Protein AF-A0AAD4WRI5-F1 (afdb_monomer_lite)

Foldseek 3Di:
DVVCLCVVQVLLPDLCSLVVLLVVLLVLLVVLLVVLLVLDALQSLLVSVVSNVCSLVNLQVSLVCCLVDPPDVSSVVSSVVSNVSSVVVVVVVLLDVSSLVSLVVSLPVPPDPDPVSNVSSVVSNVSSVVVVNVPDPVVVVVVVVVVVVVVVVVVVVVVVCVVCVPDDFDPCVVVDDPVCPVVDDFDDDDDDPPDPDDDDDDDDDDDTGHDDDPDPDDDPPPPDPDDD

Structure (mmCIF, N/CA/C/O backbone):
data_AF-A0AAD4WRI5-F1
#
_entry.id   AF-A0AAD4WRI5-F1
#
loop_
_atom_site.group_PDB
_atom_site.id
_atom_site.type_symbol
_atom_site.label_atom_id
_atom_site.label_alt_id
_atom_site.label_comp_id
_atom_site.label_asym_id
_atom_site.label_entity_id
_atom_site.label_seq_id
_atom_site.pdbx_PDB_ins_code
_atom_site.Cartn_x
_atom_site.Cartn_y
_atom_site.Cartn_z
_atom_site.occupancy
_atom_site.B_iso_or_equiv
_atom_site.auth_seq_id
_atom_site.auth_comp_id
_atom_site.auth_asym_id
_atom_site.auth_atom_id
_atom_site.pdbx_PDB_model_num
ATOM 1 N N . MET A 1 1 ? 27.905 1.310 -1.073 1.00 32.41 1 MET A N 1
ATOM 2 C CA . MET A 1 1 ? 26.432 1.307 -0.914 1.00 32.41 1 MET A CA 1
ATOM 3 C C . MET A 1 1 ? 25.851 -0.111 -0.806 1.00 32.41 1 MET A C 1
ATOM 5 O O . MET A 1 1 ? 25.010 -0.323 0.053 1.00 32.41 1 MET A O 1
ATOM 9 N N . LEU A 1 2 ? 26.373 -1.108 -1.540 1.00 32.03 2 LEU A N 1
ATOM 10 C CA . LEU A 1 2 ? 26.023 -2.544 -1.400 1.00 32.03 2 LEU A CA 1
ATOM 11 C C . LEU A 1 2 ? 26.341 -3.187 -0.026 1.00 32.03 2 LEU A C 1
ATOM 13 O O . LEU A 1 2 ? 25.821 -4.248 0.296 1.00 32.03 2 LEU A O 1
ATOM 17 N N . SER A 1 3 ? 27.165 -2.551 0.814 1.00 31.17 3 SER A N 1
ATOM 18 C CA . SER A 1 3 ? 27.551 -3.053 2.144 1.00 31.17 3 SER A CA 1
ATOM 19 C C . SER A 1 3 ? 26.572 -2.706 3.279 1.00 31.17 3 SER A C 1
ATOM 21 O O . SER A 1 3 ? 26.801 -3.125 4.416 1.00 31.17 3 SER A O 1
ATOM 23 N N . LEU A 1 4 ? 25.499 -1.950 3.005 1.00 35.41 4 LEU A N 1
ATOM 24 C CA . LEU A 1 4 ? 24.553 -1.477 4.030 1.00 35.41 4 LEU A CA 1
ATOM 25 C C . LEU A 1 4 ? 23.243 -2.280 4.089 1.00 35.41 4 LEU A C 1
ATOM 27 O O . LEU A 1 4 ? 22.722 -2.481 5.184 1.00 35.41 4 LEU A O 1
ATOM 31 N N . LEU A 1 5 ? 22.775 -2.842 2.969 1.00 45.56 5 LEU A N 1
ATOM 32 C CA . LEU A 1 5 ? 21.657 -3.802 2.944 1.00 45.56 5 LEU A CA 1
ATOM 33 C C . LEU A 1 5 ? 21.828 -4.972 3.945 1.00 45.56 5 LEU A C 1
ATOM 35 O O . LEU A 1 5 ? 20.890 -5.265 4.689 1.00 45.56 5 LEU A O 1
ATOM 39 N N . PRO A 1 6 ? 23.022 -5.594 4.073 1.00 38.97 6 PRO A N 1
ATOM 40 C CA . PRO A 1 6 ? 23.234 -6.715 4.996 1.00 38.97 6 PRO A CA 1
ATOM 41 C C . PRO A 1 6 ? 23.311 -6.320 6.480 1.00 38.97 6 PRO A C 1
ATOM 43 O O . PRO A 1 6 ? 23.407 -7.206 7.341 1.00 38.97 6 PRO A O 1
ATOM 46 N N . ARG A 1 7 ? 23.363 -5.014 6.791 1.00 41.50 7 ARG A N 1
ATOM 47 C CA . ARG A 1 7 ? 23.435 -4.499 8.169 1.00 41.50 7 ARG A CA 1
ATOM 48 C C . ARG A 1 7 ? 22.050 -4.202 8.741 1.00 41.50 7 ARG A C 1
ATOM 50 O O . ARG A 1 7 ? 21.838 -4.497 9.910 1.00 41.50 7 ARG A O 1
ATOM 57 N N . SER A 1 8 ? 21.117 -3.720 7.920 1.00 51.72 8 SER A N 1
ATOM 58 C CA . SER A 1 8 ? 19.735 -3.450 8.347 1.00 51.72 8 SER A CA 1
ATOM 59 C C . SER A 1 8 ? 18.819 -4.677 8.246 1.00 51.72 8 SER A C 1
ATOM 61 O O . SER A 1 8 ? 17.846 -4.771 8.986 1.00 51.72 8 SER A O 1
ATOM 63 N N . CYS A 1 9 ? 19.141 -5.652 7.385 1.00 57.47 9 CYS A N 1
ATOM 64 C CA . CYS A 1 9 ? 18.387 -6.903 7.249 1.00 57.47 9 CYS A CA 1
ATOM 65 C C . CYS A 1 9 ? 19.322 -8.128 7.266 1.00 57.47 9 CYS A C 1
ATOM 67 O O . CYS A 1 9 ? 19.793 -8.570 6.215 1.00 57.47 9 CYS A O 1
ATOM 69 N N . PRO A 1 10 ? 19.572 -8.739 8.445 1.00 60.59 10 PRO A N 1
ATOM 70 C CA . PRO A 1 10 ? 20.447 -9.911 8.580 1.00 60.59 10 PRO A CA 1
ATOM 71 C C . PRO A 1 10 ? 20.022 -11.094 7.699 1.00 60.59 10 PRO A C 1
ATOM 73 O O . PRO A 1 10 ? 20.857 -11.891 7.274 1.00 60.59 10 PRO A O 1
ATOM 76 N N . LYS A 1 11 ? 18.719 -11.184 7.403 1.00 64.81 11 LYS A N 1
ATOM 77 C CA . LYS A 1 11 ? 18.095 -12.237 6.594 1.00 64.81 11 LYS A CA 1
ATOM 78 C C . LYS A 1 11 ? 18.551 -12.205 5.131 1.00 64.81 11 LYS A C 1
ATOM 80 O O . LYS A 1 11 ? 18.581 -13.252 4.501 1.00 64.81 11 LYS A O 1
ATOM 85 N N . LEU A 1 12 ? 18.994 -11.052 4.620 1.00 71.69 12 LEU A N 1
ATOM 86 C CA . LEU A 1 12 ? 19.434 -10.862 3.229 1.00 71.69 12 LEU A CA 1
ATOM 87 C C . LEU A 1 12 ? 20.908 -11.223 2.987 1.00 71.69 12 LEU A C 1
ATOM 89 O O . LEU A 1 12 ? 21.447 -10.978 1.913 1.00 71.69 12 LEU A O 1
ATOM 93 N N . ARG A 1 13 ? 21.575 -11.825 3.978 1.00 68.00 13 ARG A N 1
ATOM 94 C CA . ARG A 1 13 ? 22.948 -12.339 3.835 1.00 68.00 13 ARG A CA 1
ATOM 95 C C . ARG A 1 13 ? 23.029 -13.637 3.034 1.00 68.00 13 ARG A C 1
ATOM 97 O O . ARG A 1 13 ? 24.117 -14.027 2.625 1.00 68.00 13 ARG A O 1
ATOM 104 N N . PHE A 1 14 ? 21.897 -14.303 2.828 1.00 70.88 14 PHE A N 1
ATOM 105 C CA . PHE A 1 14 ? 21.815 -15.591 2.151 1.00 70.88 14 PHE A CA 1
ATOM 106 C C . PHE A 1 14 ? 20.809 -15.522 1.001 1.00 70.88 14 PHE A C 1
ATOM 108 O O . PHE A 1 14 ? 19.803 -14.824 1.098 1.00 70.88 14 PHE A O 1
ATOM 115 N N . LYS A 1 15 ? 21.063 -16.291 -0.060 1.00 68.69 15 LYS A N 1
ATOM 116 C CA . LYS A 1 15 ? 20.257 -16.351 -1.294 1.00 68.69 15 LYS A CA 1
ATOM 117 C C . LYS A 1 15 ? 18.751 -16.590 -1.059 1.00 68.69 15 LYS A C 1
ATOM 119 O O . LYS A 1 15 ? 17.956 -15.773 -1.512 1.00 68.69 15 LYS A O 1
ATOM 124 N N . PRO A 1 16 ? 18.318 -17.590 -0.262 1.00 76.38 16 PRO A N 1
ATOM 125 C CA . PRO A 1 16 ? 16.896 -17.772 0.070 1.00 76.38 16 PRO A CA 1
ATOM 126 C C . PRO A 1 16 ? 16.350 -16.738 1.076 1.00 76.38 16 PRO A C 1
ATOM 128 O O . PRO A 1 16 ? 15.207 -16.845 1.522 1.00 76.38 16 PRO A O 1
ATOM 131 N N . GLY A 1 17 ? 17.150 -15.742 1.461 1.00 85.50 17 GLY A N 1
ATOM 132 C CA . GLY A 1 17 ? 16.804 -14.718 2.440 1.00 85.50 17 GLY A CA 1
ATOM 133 C C . GLY A 1 17 ? 15.591 -13.883 2.053 1.00 85.50 17 GLY A C 1
ATOM 134 O O . GLY A 1 17 ? 14.777 -13.563 2.915 1.00 85.50 17 GLY A O 1
ATOM 135 N N . PHE A 1 18 ? 15.431 -13.596 0.758 1.00 89.25 18 PHE A N 1
ATOM 136 C CA . PHE A 1 18 ? 14.287 -12.850 0.233 1.00 89.25 18 PHE A CA 1
ATOM 137 C C . PHE A 1 18 ? 12.961 -13.599 0.385 1.00 89.25 18 PHE A C 1
ATOM 139 O O . PHE A 1 18 ? 11.955 -12.967 0.694 1.00 89.25 18 PHE A O 1
ATOM 146 N N . ARG A 1 19 ? 12.956 -14.934 0.253 1.00 90.38 19 ARG A N 1
ATOM 147 C CA . ARG A 1 19 ? 11.742 -15.743 0.466 1.00 90.38 19 ARG A CA 1
ATOM 148 C C . ARG A 1 19 ? 11.240 -15.596 1.894 1.00 90.38 19 ARG A C 1
ATOM 150 O O . ARG A 1 19 ? 10.125 -15.138 2.100 1.00 90.38 19 ARG A O 1
ATOM 157 N N . ARG A 1 20 ? 12.123 -15.866 2.862 1.00 90.69 20 ARG A N 1
ATOM 158 C CA . ARG A 1 20 ? 11.813 -15.719 4.290 1.00 90.69 20 ARG A CA 1
ATOM 159 C C . ARG A 1 20 ? 11.420 -14.292 4.643 1.00 90.69 20 ARG A C 1
ATOM 161 O O . ARG A 1 20 ? 10.521 -14.090 5.438 1.00 90.69 20 ARG A O 1
ATOM 168 N N . 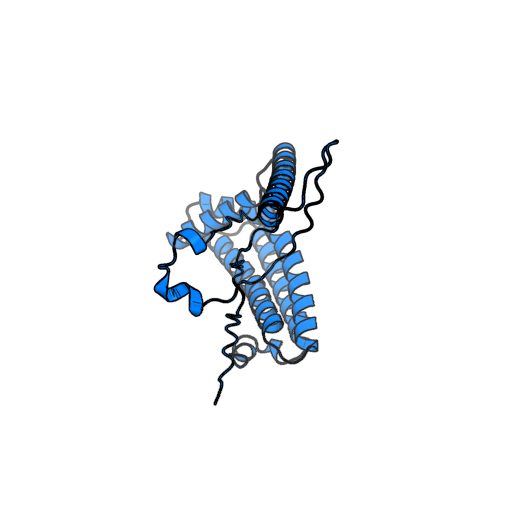PHE A 1 21 ? 12.086 -13.301 4.055 1.00 92.81 21 PHE A N 1
ATOM 169 C CA . PHE A 1 21 ? 11.777 -11.907 4.342 1.00 92.81 21 PHE A CA 1
ATOM 170 C C . PHE A 1 21 ? 10.352 -11.529 3.914 1.00 92.81 21 PHE A C 1
ATOM 172 O O . PHE A 1 21 ? 9.648 -10.872 4.675 1.00 92.81 21 PHE A O 1
ATOM 179 N N . VAL A 1 22 ? 9.918 -11.993 2.740 1.00 95.19 22 VAL A N 1
ATOM 180 C CA . VAL A 1 22 ? 8.537 -11.816 2.269 1.00 95.19 22 VAL A CA 1
ATOM 181 C C . VAL A 1 22 ? 7.557 -12.612 3.124 1.00 95.19 22 VAL A C 1
ATOM 183 O O . VAL A 1 22 ? 6.526 -12.065 3.497 1.00 95.19 22 VAL A O 1
ATOM 186 N N . ASP A 1 23 ? 7.869 -13.874 3.439 1.00 95.06 23 ASP A N 1
ATOM 187 C CA . ASP A 1 23 ? 7.016 -14.731 4.274 1.00 95.06 23 ASP A CA 1
ATOM 188 C C . ASP A 1 23 ? 6.742 -14.071 5.631 1.00 95.06 23 ASP A C 1
ATOM 190 O O . ASP A 1 23 ? 5.586 -13.867 5.989 1.00 95.06 23 ASP A O 1
ATOM 194 N N . ASP A 1 24 ? 7.799 -13.636 6.321 1.00 94.69 24 ASP A N 1
ATOM 195 C CA . ASP A 1 24 ? 7.701 -12.984 7.628 1.00 94.69 24 ASP A CA 1
ATOM 196 C C . ASP A 1 24 ? 6.916 -11.659 7.551 1.00 94.69 24 ASP A C 1
ATOM 198 O O . ASP A 1 24 ? 6.189 -11.302 8.478 1.00 94.69 24 ASP A O 1
ATOM 202 N N . ALA A 1 25 ? 7.078 -10.897 6.461 1.00 95.50 25 ALA A N 1
ATOM 203 C CA . ALA A 1 25 ? 6.346 -9.649 6.260 1.00 95.50 25 ALA A CA 1
ATOM 204 C C . ALA A 1 25 ? 4.848 -9.906 6.050 1.00 95.50 25 ALA A C 1
ATOM 206 O O . ALA A 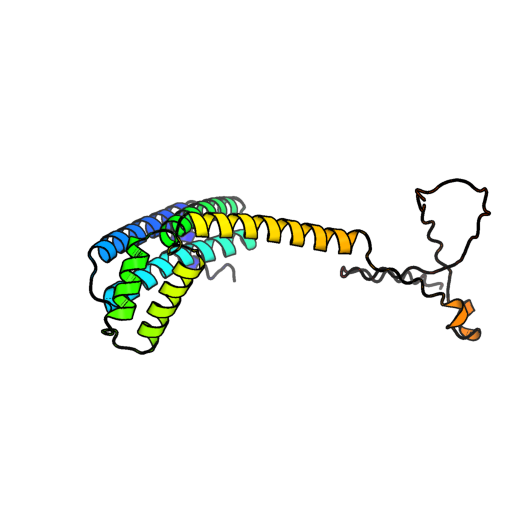1 25 ? 4.030 -9.249 6.689 1.00 95.50 25 ALA A O 1
ATOM 207 N N . ILE A 1 26 ? 4.490 -10.878 5.204 1.00 97.56 26 ILE A N 1
ATOM 208 C CA . ILE A 1 26 ? 3.096 -11.252 4.932 1.00 97.56 26 ILE A CA 1
ATOM 209 C C . ILE A 1 26 ? 2.432 -11.823 6.186 1.00 97.56 26 ILE A C 1
ATOM 211 O O . ILE A 1 26 ? 1.311 -11.432 6.504 1.00 97.56 26 ILE A O 1
ATOM 215 N N . GLU A 1 27 ? 3.111 -12.718 6.906 1.00 97.69 27 GLU A N 1
ATOM 216 C CA . GLU A 1 27 ? 2.601 -13.315 8.142 1.00 97.69 27 GLU A CA 1
ATOM 217 C C . GLU A 1 27 ? 2.306 -12.232 9.183 1.00 97.69 27 GLU A C 1
ATOM 219 O O . GLU A 1 27 ? 1.170 -12.102 9.644 1.00 97.69 27 GLU A O 1
ATOM 224 N N . ARG A 1 28 ? 3.290 -11.369 9.467 1.00 97.50 28 ARG A N 1
ATOM 225 C CA . ARG A 1 28 ? 3.134 -10.297 10.453 1.00 97.50 28 ARG A CA 1
ATOM 226 C C . ARG A 1 28 ? 2.062 -9.283 10.053 1.00 97.50 28 ARG A C 1
ATOM 228 O O . ARG A 1 28 ? 1.272 -8.856 10.894 1.00 97.50 28 ARG A O 1
ATOM 235 N N . SER A 1 29 ? 2.016 -8.885 8.783 1.00 97.81 29 SER A N 1
ATOM 236 C CA . SER A 1 29 ? 0.955 -8.008 8.282 1.00 97.81 29 SER A CA 1
ATOM 237 C C . SER A 1 29 ? -0.419 -8.677 8.385 1.00 97.81 29 SER A C 1
ATOM 239 O O . SER A 1 29 ? -1.383 -8.008 8.744 1.00 97.81 29 SER A O 1
ATOM 241 N N . GLY A 1 30 ? -0.519 -9.990 8.159 1.00 97.81 30 GLY A N 1
ATOM 242 C CA . GLY A 1 30 ? -1.750 -10.763 8.340 1.00 97.81 30 GLY A CA 1
ATOM 243 C C . GLY A 1 30 ? -2.269 -10.738 9.780 1.00 97.81 30 GLY A C 1
ATOM 244 O O . GLY A 1 30 ? -3.456 -10.492 9.995 1.00 97.81 30 GLY A O 1
ATOM 245 N N . GLU A 1 31 ? -1.386 -10.908 10.766 1.00 98.31 31 GLU A N 1
ATOM 246 C CA . GLU A 1 31 ? -1.727 -10.774 12.192 1.00 98.31 31 GLU A CA 1
ATOM 247 C C . GLU A 1 31 ? -2.268 -9.376 12.524 1.00 98.31 31 GLU A C 1
ATOM 249 O O . GLU A 1 31 ? -3.261 -9.237 13.240 1.00 98.31 31 GLU A O 1
ATOM 254 N N . LEU A 1 32 ? -1.638 -8.330 11.983 1.00 98.38 32 LEU A N 1
ATOM 255 C CA . LEU A 1 32 ? -2.052 -6.943 12.197 1.00 98.38 32 LEU A CA 1
ATOM 256 C C . LEU A 1 32 ? -3.400 -6.644 11.536 1.00 98.38 32 LEU A C 1
ATOM 258 O O . LEU A 1 32 ? -4.228 -5.964 12.136 1.00 98.38 32 LEU A O 1
ATOM 262 N N . VAL A 1 33 ? -3.663 -7.190 10.346 1.00 98.19 33 VAL A N 1
ATOM 263 C CA . VAL A 1 33 ? -4.979 -7.095 9.694 1.00 98.19 33 VAL A CA 1
ATOM 264 C C . VAL A 1 33 ? -6.054 -7.763 10.555 1.00 98.19 33 VAL A C 1
ATOM 266 O O . VAL A 1 33 ? -7.124 -7.185 10.758 1.00 98.19 33 VAL A O 1
ATOM 269 N N . ALA A 1 34 ? -5.776 -8.948 11.106 1.00 98.12 34 ALA A N 1
ATOM 270 C CA . ALA A 1 34 ? -6.697 -9.629 12.014 1.00 98.12 34 ALA A CA 1
ATOM 271 C C . ALA A 1 34 ? -6.949 -8.807 13.291 1.00 98.12 34 ALA A C 1
ATOM 273 O O . ALA A 1 34 ? -8.092 -8.664 13.720 1.00 98.12 34 ALA A O 1
ATOM 274 N N . TYR A 1 35 ? -5.904 -8.198 13.855 1.00 98.19 35 TYR A N 1
ATOM 275 C CA . TYR A 1 35 ? -6.016 -7.303 15.006 1.00 98.19 35 TYR A CA 1
ATOM 276 C C . TYR A 1 35 ? -6.856 -6.050 14.699 1.00 98.19 35 TYR A C 1
ATOM 278 O O . TYR A 1 35 ? -7.778 -5.735 15.450 1.00 98.19 35 TYR A O 1
ATOM 286 N N . ILE A 1 36 ? -6.609 -5.379 13.568 1.00 98.12 36 ILE A N 1
ATOM 287 C CA . ILE A 1 36 ? -7.386 -4.211 13.114 1.00 98.12 36 ILE A CA 1
ATOM 288 C C . ILE A 1 36 ? -8.855 -4.583 12.876 1.00 98.12 36 ILE A C 1
ATOM 290 O O . ILE A 1 36 ? -9.742 -3.780 13.159 1.00 98.12 36 ILE A O 1
ATOM 294 N N . SER A 1 37 ? -9.130 -5.808 12.419 1.00 97.25 37 SER A N 1
ATOM 295 C CA . SER A 1 37 ? -10.500 -6.303 12.214 1.00 97.25 37 SER A CA 1
ATOM 296 C C . SER A 1 37 ? -11.316 -6.351 13.512 1.00 97.25 37 SER A C 1
ATOM 298 O O . SER A 1 37 ? -12.539 -6.244 13.466 1.00 97.25 37 SER A O 1
ATOM 300 N N . GLY A 1 38 ? -10.653 -6.447 14.670 1.00 97.12 38 GLY A N 1
ATOM 301 C CA . GLY A 1 38 ? -11.276 -6.299 15.988 1.00 97.12 38 GLY A CA 1
ATOM 302 C C . GLY A 1 38 ? -11.656 -4.858 16.353 1.00 97.12 38 GLY A C 1
ATOM 303 O O . GLY A 1 38 ? -12.209 -4.637 17.427 1.00 97.12 38 GLY A O 1
ATOM 304 N N . MET A 1 39 ? -11.372 -3.883 15.482 1.00 95.44 39 MET A N 1
ATOM 305 C CA . MET A 1 39 ? -11.639 -2.452 15.662 1.00 95.44 39 MET A CA 1
ATOM 306 C C . MET A 1 39 ? -11.094 -1.890 16.991 1.00 95.44 39 MET A C 1
ATOM 308 O O . MET A 1 39 ? -11.877 -1.344 17.778 1.00 95.44 39 MET A O 1
ATOM 312 N N . PRO A 1 40 ? -9.769 -1.973 17.244 1.00 95.62 40 PRO A N 1
ATOM 313 C CA . PRO A 1 40 ? -9.139 -1.443 18.456 1.00 95.62 40 PRO A CA 1
ATOM 314 C C . PRO A 1 40 ? -9.207 0.097 18.511 1.00 95.62 40 PRO A C 1
ATOM 316 O O . PRO A 1 40 ? -9.906 0.735 17.713 1.00 95.62 40 PRO A O 1
ATOM 319 N N . SER A 1 41 ? -8.530 0.727 19.476 1.00 95.19 41 SER A N 1
ATOM 320 C CA . SER A 1 41 ? -8.548 2.193 19.581 1.00 95.19 41 SER A CA 1
ATOM 321 C C . SER A 1 41 ? -7.967 2.863 18.327 1.00 95.19 41 SER A C 1
ATOM 323 O O . SER A 1 41 ? -7.116 2.296 17.639 1.00 95.19 41 SER A O 1
ATOM 325 N N . SER A 1 42 ? -8.389 4.099 18.044 1.00 95.25 42 SER A N 1
ATOM 326 C CA . SER A 1 42 ? -7.895 4.889 16.905 1.00 95.25 42 SER A CA 1
ATOM 327 C C . SER A 1 42 ? -6.359 4.906 16.818 1.00 95.25 42 SER A C 1
ATOM 329 O O . SER A 1 42 ? -5.786 4.670 15.755 1.00 95.25 42 SER A O 1
ATOM 331 N N . ALA A 1 43 ? -5.673 5.110 17.948 1.00 93.88 43 ALA A N 1
ATOM 332 C CA . ALA A 1 43 ? -4.211 5.133 18.003 1.00 93.88 43 ALA A CA 1
ATOM 333 C C . ALA A 1 43 ? -3.581 3.771 17.665 1.00 93.88 43 ALA A C 1
ATOM 335 O O . ALA A 1 43 ? -2.549 3.707 16.997 1.00 93.88 43 ALA A O 1
ATOM 336 N N . GLU A 1 44 ? -4.204 2.676 18.102 1.00 95.50 44 GLU A N 1
ATOM 337 C CA . GLU A 1 44 ? -3.747 1.320 17.799 1.00 95.50 44 GLU A CA 1
ATOM 338 C C . GLU A 1 44 ? -3.956 0.959 16.328 1.00 95.50 44 GLU A C 1
ATOM 340 O O . GLU A 1 44 ? -3.077 0.326 15.747 1.00 95.50 44 GLU A O 1
ATOM 345 N N . ILE A 1 45 ? -5.059 1.406 15.716 1.00 96.56 45 ILE A N 1
ATOM 346 C CA . ILE A 1 45 ? -5.316 1.238 14.279 1.00 96.56 45 ILE A CA 1
ATOM 347 C C . ILE A 1 45 ? -4.216 1.927 13.468 1.00 96.56 45 ILE A C 1
ATOM 349 O O . ILE A 1 45 ? -3.585 1.284 12.631 1.00 96.56 45 ILE A O 1
ATOM 353 N N . ILE A 1 46 ? -3.939 3.208 13.739 1.00 95.56 46 ILE A N 1
ATOM 354 C CA . ILE A 1 46 ? -2.915 3.962 13.000 1.00 95.56 46 ILE A CA 1
ATOM 355 C C . ILE A 1 46 ? -1.524 3.356 13.199 1.00 95.56 46 ILE A C 1
ATOM 357 O O . ILE A 1 46 ? -0.785 3.186 12.231 1.00 95.56 46 ILE A O 1
ATOM 361 N N . ARG A 1 47 ? -1.185 2.940 14.424 1.00 95.25 47 ARG A N 1
ATOM 362 C CA . ARG A 1 47 ? 0.086 2.256 14.702 1.00 95.25 47 ARG A CA 1
ATOM 363 C C . ARG A 1 47 ? 0.205 0.926 13.955 1.00 95.25 47 ARG A C 1
ATOM 365 O O . ARG A 1 47 ? 1.273 0.609 13.443 1.00 95.25 47 ARG A O 1
ATOM 372 N N . ALA A 1 48 ? -0.869 0.142 13.894 1.00 97.19 48 ALA A N 1
ATOM 373 C CA . ALA A 1 48 ? -0.871 -1.127 13.174 1.00 97.19 48 ALA A CA 1
ATOM 374 C C . ALA A 1 48 ? -0.762 -0.921 11.652 1.00 97.19 48 ALA A C 1
ATOM 376 O O . ALA A 1 48 ? -0.030 -1.658 10.997 1.00 97.19 48 ALA A O 1
ATOM 377 N N . MET A 1 49 ? -1.417 0.106 11.097 1.00 96.44 49 MET A N 1
ATOM 378 C CA . MET A 1 49 ? -1.283 0.493 9.685 1.00 96.44 49 MET A CA 1
ATOM 379 C C . MET A 1 49 ? 0.143 0.935 9.330 1.00 96.44 49 MET A C 1
ATOM 381 O O . MET A 1 49 ? 0.670 0.543 8.285 1.00 96.44 49 MET A O 1
ATOM 385 N N . ASP A 1 50 ? 0.790 1.708 10.206 1.00 94.88 50 ASP A N 1
ATOM 386 C CA . ASP A 1 50 ? 2.198 2.085 10.055 1.00 94.88 50 ASP A CA 1
ATOM 387 C C . ASP A 1 50 ? 3.115 0.853 10.098 1.00 94.88 50 ASP A C 1
ATOM 389 O O . ASP A 1 50 ? 3.967 0.679 9.225 1.00 94.88 50 ASP A O 1
ATOM 393 N N . GLU A 1 51 ? 2.894 -0.075 11.040 1.00 96.19 51 GLU A N 1
ATOM 394 C CA . GLU A 1 51 ? 3.675 -1.315 11.093 1.00 96.19 51 GLU A CA 1
ATOM 395 C C . GLU A 1 51 ? 3.484 -2.156 9.819 1.00 96.19 51 GLU A C 1
ATOM 397 O O . GLU A 1 51 ? 4.480 -2.605 9.251 1.00 96.19 51 GLU A O 1
ATOM 402 N N . ILE A 1 52 ? 2.251 -2.327 9.322 1.00 97.06 52 ILE A N 1
ATOM 403 C CA . ILE A 1 52 ? 1.981 -3.023 8.049 1.00 97.06 52 ILE A CA 1
ATOM 404 C C . ILE A 1 52 ? 2.777 -2.380 6.909 1.00 97.06 52 ILE A C 1
ATOM 406 O O . ILE A 1 52 ? 3.462 -3.087 6.165 1.00 97.06 52 ILE A O 1
ATOM 410 N N . SER A 1 53 ? 2.717 -1.050 6.797 1.00 95.25 53 SER A N 1
ATOM 411 C CA . SER A 1 53 ? 3.429 -0.291 5.766 1.00 95.25 53 SER A CA 1
ATOM 412 C C . SER A 1 53 ? 4.934 -0.533 5.860 1.00 95.25 53 SER A C 1
ATOM 414 O O . SER A 1 53 ? 5.562 -0.896 4.868 1.00 95.25 53 SER A O 1
ATOM 416 N N . ASN A 1 54 ? 5.503 -0.447 7.063 1.00 93.56 54 ASN A N 1
ATOM 417 C CA . ASN A 1 54 ? 6.920 -0.703 7.307 1.00 93.56 54 ASN A CA 1
ATOM 418 C C . ASN A 1 54 ? 7.336 -2.129 6.912 1.00 93.56 54 ASN A C 1
ATOM 420 O O . ASN A 1 54 ? 8.389 -2.311 6.298 1.00 93.56 54 ASN A O 1
ATOM 424 N N . ARG A 1 55 ? 6.521 -3.154 7.216 1.00 93.31 55 ARG A N 1
ATOM 425 C CA . ARG A 1 55 ? 6.816 -4.542 6.809 1.00 93.31 55 ARG A CA 1
ATOM 426 C C . ARG A 1 55 ? 6.870 -4.675 5.294 1.00 93.31 55 ARG A C 1
ATOM 428 O O . ARG A 1 55 ? 7.857 -5.193 4.775 1.00 93.31 55 ARG A O 1
ATOM 435 N N . VAL A 1 56 ? 5.859 -4.170 4.596 1.00 93.88 56 VAL A N 1
ATOM 436 C CA . VAL A 1 56 ? 5.758 -4.279 3.137 1.00 93.88 56 VAL A CA 1
ATOM 437 C C . VAL A 1 56 ? 6.859 -3.478 2.437 1.00 93.88 56 VAL A C 1
ATOM 439 O O . VAL A 1 56 ? 7.595 -4.039 1.622 1.00 93.88 56 VAL A O 1
ATOM 442 N N . TRP A 1 57 ? 7.041 -2.206 2.798 1.00 92.94 57 TRP A N 1
ATOM 443 C CA . TRP A 1 57 ? 8.052 -1.338 2.186 1.00 92.94 57 TRP A CA 1
ATOM 444 C C . TRP A 1 57 ? 9.473 -1.840 2.414 1.00 92.94 57 TRP A C 1
ATOM 446 O O . TRP A 1 57 ? 10.282 -1.816 1.490 1.00 92.94 57 TRP A O 1
ATOM 456 N N . SER A 1 58 ? 9.765 -2.407 3.589 1.00 92.19 58 SER A N 1
ATOM 457 C CA . SER A 1 58 ? 11.096 -2.959 3.860 1.00 92.19 58 SER A CA 1
ATOM 458 C C . SER A 1 58 ? 11.501 -4.057 2.866 1.00 92.19 58 SER A C 1
ATOM 460 O O . SER A 1 58 ? 12.668 -4.133 2.467 1.00 92.19 58 SER A O 1
ATOM 462 N N . VAL A 1 59 ? 10.542 -4.876 2.421 1.00 93.31 59 VAL A N 1
ATOM 463 C CA . VAL A 1 59 ? 10.755 -5.909 1.402 1.00 93.31 59 VAL A CA 1
ATOM 464 C C 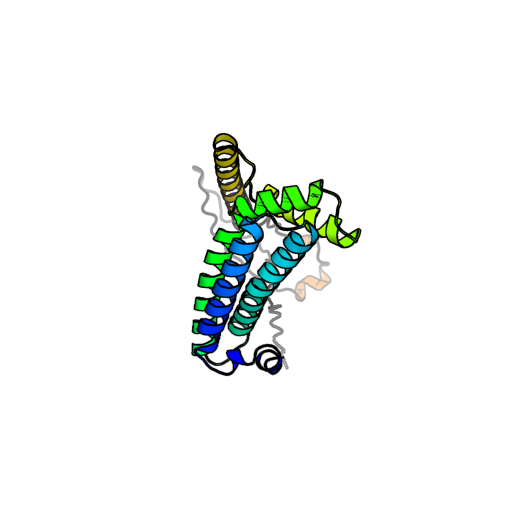. VAL A 1 59 ? 10.886 -5.283 0.019 1.00 93.31 59 VAL A C 1
ATOM 466 O O . VAL A 1 59 ? 11.824 -5.628 -0.702 1.00 93.31 59 VAL A O 1
ATOM 469 N N . ILE A 1 60 ? 9.982 -4.365 -0.341 1.00 91.94 60 ILE A N 1
ATOM 470 C CA . ILE A 1 60 ? 9.964 -3.696 -1.651 1.00 91.94 60 ILE A CA 1
ATOM 471 C C . ILE A 1 60 ? 11.285 -2.969 -1.902 1.00 91.94 60 ILE A C 1
ATOM 473 O O . ILE A 1 60 ? 11.949 -3.251 -2.900 1.00 91.94 60 ILE A O 1
ATOM 477 N N . ASP A 1 61 ? 11.711 -2.111 -0.977 1.00 91.00 61 ASP A N 1
ATOM 478 C CA . ASP A 1 61 ? 12.923 -1.303 -1.129 1.00 91.00 61 ASP A CA 1
ATOM 479 C C . ASP A 1 61 ? 14.172 -2.182 -1.215 1.00 91.00 61 ASP A C 1
ATOM 481 O O . ASP A 1 61 ? 15.061 -1.963 -2.043 1.00 91.00 61 ASP A O 1
ATOM 485 N N . SER A 1 62 ? 14.228 -3.231 -0.389 1.00 91.62 62 SER A N 1
ATOM 486 C CA . SER A 1 62 ? 15.344 -4.176 -0.402 1.00 91.62 62 SER A CA 1
ATOM 487 C C . SER A 1 62 ? 15.412 -4.964 -1.709 1.00 91.62 62 SER A C 1
ATOM 489 O O . SER A 1 62 ? 16.503 -5.181 -2.245 1.00 91.62 62 SER A O 1
ATOM 491 N N . ALA A 1 63 ? 14.261 -5.402 -2.222 1.00 92.31 63 ALA A N 1
ATOM 492 C CA . ALA A 1 63 ? 14.174 -6.142 -3.472 1.00 92.31 63 ALA A CA 1
ATOM 493 C C . ALA A 1 63 ? 14.523 -5.252 -4.670 1.00 92.31 63 ALA A C 1
ATOM 495 O O . ALA A 1 63 ? 15.288 -5.675 -5.539 1.00 92.31 63 ALA A O 1
ATOM 496 N N . GLU A 1 64 ? 14.024 -4.016 -4.701 1.00 90.19 64 GLU A N 1
ATOM 497 C CA . GLU A 1 64 ? 14.312 -3.063 -5.771 1.00 90.19 64 GLU A CA 1
ATOM 498 C C . GLU A 1 64 ? 15.802 -2.718 -5.815 1.00 90.19 64 GLU A C 1
ATOM 500 O O . GLU A 1 64 ? 16.444 -2.852 -6.859 1.00 90.19 64 GLU A O 1
ATOM 505 N N . LEU A 1 65 ? 16.397 -2.401 -4.663 1.00 90.56 65 LEU A N 1
ATOM 506 C CA . LEU A 1 65 ? 17.826 -2.120 -4.585 1.00 90.56 65 LEU A CA 1
ATOM 507 C C . LEU A 1 65 ? 18.669 -3.326 -5.023 1.00 90.56 65 LEU A C 1
ATOM 509 O O . LEU A 1 65 ? 19.640 -3.168 -5.768 1.00 90.56 65 LEU A O 1
ATOM 513 N N . CYS A 1 66 ? 18.306 -4.538 -4.594 1.00 91.00 66 CYS A N 1
ATOM 514 C CA . CYS A 1 66 ? 19.019 -5.753 -4.985 1.00 91.00 66 CYS A CA 1
ATOM 515 C C . CYS A 1 66 ? 18.969 -5.974 -6.502 1.00 91.00 66 CYS A C 1
ATOM 517 O O . CYS A 1 66 ? 20.009 -6.187 -7.124 1.00 91.00 66 CYS A O 1
ATOM 519 N N . ARG A 1 67 ? 17.791 -5.837 -7.116 1.00 90.50 67 ARG A N 1
ATOM 520 C CA . ARG A 1 67 ? 17.605 -6.024 -8.562 1.00 90.50 67 ARG A CA 1
ATOM 521 C C . ARG A 1 67 ? 18.419 -5.058 -9.411 1.00 90.50 67 ARG A C 1
ATOM 523 O O . ARG A 1 67 ? 18.855 -5.430 -10.496 1.00 90.50 67 ARG A O 1
ATOM 530 N N . GLN A 1 68 ? 18.611 -3.836 -8.927 1.00 90.81 68 GLN A N 1
ATOM 531 C CA . GLN A 1 68 ? 19.337 -2.802 -9.658 1.00 90.81 68 GLN A CA 1
ATOM 532 C C . GLN A 1 68 ? 20.858 -2.894 -9.492 1.00 90.81 68 GLN A C 1
ATOM 534 O O . GLN A 1 68 ? 21.592 -2.410 -10.351 1.00 90.81 68 GLN A O 1
ATOM 539 N N . THR A 1 69 ? 21.347 -3.470 -8.388 1.00 89.94 69 THR A N 1
ATOM 540 C CA . THR A 1 69 ? 22.755 -3.297 -7.986 1.00 89.94 69 THR A CA 1
ATOM 541 C C . THR A 1 69 ? 23.529 -4.589 -7.739 1.00 89.94 69 THR A C 1
ATOM 543 O O . THR A 1 69 ? 24.760 -4.550 -7.712 1.00 89.94 69 THR A O 1
ATOM 546 N N . HIS A 1 70 ? 22.862 -5.727 -7.529 1.00 88.81 70 HIS A N 1
ATOM 547 C CA . HIS A 1 70 ? 23.543 -6.940 -7.089 1.00 88.81 70 HIS A CA 1
ATOM 548 C C . HIS A 1 70 ? 24.264 -7.655 -8.251 1.00 88.81 70 HIS A C 1
ATOM 550 O O . HIS A 1 70 ? 23.651 -7.900 -9.289 1.00 88.81 70 HIS A O 1
ATOM 556 N N . PRO A 1 71 ? 25.551 -8.033 -8.099 1.00 89.81 71 PRO A N 1
ATOM 557 C CA . PRO A 1 71 ? 26.323 -8.656 -9.179 1.00 89.81 71 PRO A CA 1
ATOM 558 C C . PRO A 1 71 ? 25.970 -10.134 -9.418 1.00 89.81 71 PRO A C 1
ATOM 560 O O . PRO A 1 71 ? 26.134 -10.635 -10.528 1.00 89.81 71 PRO A O 1
ATOM 563 N N . ASP A 1 72 ? 25.506 -10.845 -8.384 1.00 90.44 72 ASP A N 1
ATOM 564 C CA . ASP A 1 72 ? 25.055 -12.240 -8.494 1.00 90.44 72 ASP A CA 1
ATOM 565 C C . ASP A 1 72 ? 23.593 -12.292 -8.959 1.00 90.44 72 ASP A C 1
ATOM 567 O O . ASP A 1 72 ? 22.708 -11.742 -8.295 1.00 90.44 72 ASP A O 1
ATOM 571 N N . ARG A 1 73 ? 23.352 -12.986 -10.080 1.00 91.50 73 ARG A N 1
ATOM 572 C CA . ARG A 1 73 ? 22.032 -13.124 -10.707 1.00 91.50 73 ARG A CA 1
ATOM 573 C C . ARG A 1 73 ? 21.040 -13.897 -9.850 1.00 91.50 73 ARG A C 1
ATOM 575 O O . ARG A 1 73 ? 19.857 -13.592 -9.907 1.00 91.50 73 ARG A O 1
ATOM 582 N N . GLU A 1 74 ? 21.492 -14.845 -9.035 1.00 90.56 74 GLU A N 1
ATOM 583 C CA . GLU A 1 74 ? 20.582 -15.641 -8.206 1.00 90.56 74 GLU A CA 1
ATOM 584 C C . GLU A 1 74 ? 19.907 -14.771 -7.135 1.00 90.56 74 GLU A C 1
ATOM 586 O O . GLU A 1 74 ? 18.709 -14.888 -6.890 1.00 90.56 74 GLU A O 1
ATOM 591 N N . PHE A 1 75 ? 20.643 -13.815 -6.560 1.00 89.38 75 PHE A N 1
ATOM 592 C CA . PHE A 1 75 ? 20.061 -12.816 -5.659 1.00 89.38 75 PHE A CA 1
ATOM 593 C C . PHE A 1 75 ? 19.053 -11.916 -6.378 1.00 89.38 75 PHE A C 1
ATOM 595 O O . PHE A 1 75 ? 17.990 -11.636 -5.829 1.00 89.38 75 PHE A O 1
ATOM 602 N N . VAL A 1 76 ? 19.364 -11.493 -7.608 1.00 92.19 76 VAL A N 1
ATOM 603 C CA . VAL A 1 76 ? 18.451 -10.684 -8.429 1.00 92.19 76 VAL A CA 1
ATOM 604 C C . VAL A 1 76 ? 17.158 -11.449 -8.712 1.00 92.19 76 VAL A C 1
ATOM 606 O O . VAL A 1 76 ? 16.075 -10.890 -8.562 1.00 92.19 76 VAL A O 1
ATOM 609 N N . GLU A 1 77 ? 17.244 -12.727 -9.077 1.00 94.06 77 GLU A N 1
ATOM 610 C CA . GLU A 1 77 ? 16.076 -13.575 -9.337 1.00 94.06 77 GLU A CA 1
ATOM 611 C C . GLU A 1 77 ? 15.211 -13.774 -8.089 1.00 94.06 77 GLU A C 1
ATOM 613 O O . GLU A 1 77 ? 13.985 -13.669 -8.163 1.00 94.06 77 GLU A O 1
ATOM 618 N N . GLU A 1 78 ? 15.822 -14.019 -6.931 1.00 93.31 78 GLU A N 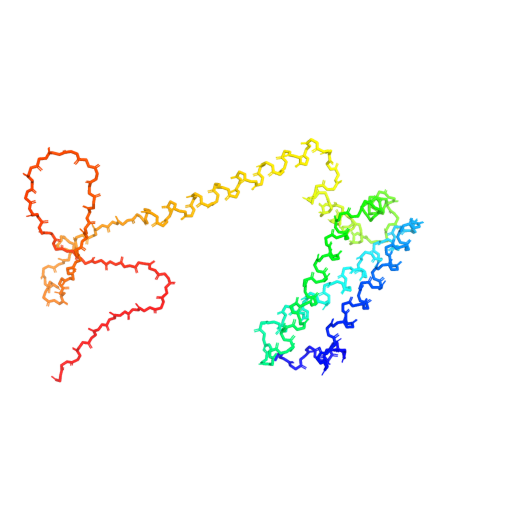1
ATOM 619 C CA . GLU A 1 78 ? 15.090 -14.148 -5.669 1.00 93.31 78 GLU A CA 1
ATOM 620 C C . GLU A 1 78 ? 14.451 -12.820 -5.231 1.00 93.31 78 GLU A C 1
ATOM 622 O O . GLU A 1 78 ? 13.315 -12.815 -4.753 1.00 93.31 78 GLU A O 1
ATOM 627 N N . ALA A 1 79 ? 15.109 -11.685 -5.480 1.00 92.50 79 ALA A N 1
ATOM 628 C CA . ALA A 1 79 ? 14.537 -10.360 -5.258 1.00 92.50 79 ALA A CA 1
ATOM 629 C C . ALA A 1 79 ? 13.363 -10.054 -6.210 1.00 92.50 79 ALA A C 1
ATOM 631 O O . ALA A 1 79 ? 12.365 -9.474 -5.783 1.00 92.50 79 ALA A O 1
ATOM 632 N N . ILE A 1 80 ? 13.423 -10.477 -7.481 1.00 94.19 80 ILE A N 1
ATOM 633 C CA . ILE A 1 80 ? 12.290 -10.369 -8.423 1.00 94.19 80 ILE A CA 1
ATOM 634 C C . ILE A 1 80 ? 11.089 -11.159 -7.903 1.00 94.19 80 ILE A C 1
ATOM 636 O O . ILE A 1 80 ? 9.990 -10.611 -7.823 1.00 94.19 80 ILE A O 1
ATOM 640 N N . LYS A 1 81 ? 11.293 -12.420 -7.503 1.00 95.38 81 LYS A N 1
ATOM 641 C CA . LYS A 1 81 ? 10.218 -13.268 -6.958 1.00 95.38 81 LYS A CA 1
ATOM 642 C C . LYS A 1 81 ? 9.596 -12.647 -5.707 1.00 95.38 81 LYS A C 1
ATOM 644 O O . LYS A 1 81 ? 8.375 -12.617 -5.581 1.00 95.38 81 LYS A O 1
ATOM 649 N N . ALA A 1 82 ? 10.428 -12.115 -4.812 1.00 94.12 82 ALA A N 1
ATOM 650 C CA . ALA A 1 82 ? 9.973 -11.406 -3.623 1.00 94.12 82 ALA A CA 1
ATOM 651 C C . ALA A 1 82 ? 9.146 -10.159 -3.955 1.00 94.12 82 ALA A C 1
ATOM 653 O O . ALA A 1 82 ? 8.077 -9.966 -3.381 1.00 94.12 82 ALA A O 1
ATOM 654 N N . SER A 1 83 ? 9.612 -9.350 -4.910 1.00 93.69 83 SER A N 1
ATOM 655 C CA . SER A 1 83 ? 8.923 -8.139 -5.360 1.00 93.69 83 SER A CA 1
ATOM 656 C C . SER A 1 83 ? 7.545 -8.448 -5.951 1.00 93.69 83 SER A C 1
ATOM 658 O O . SER A 1 83 ? 6.573 -7.787 -5.600 1.00 93.69 83 SER A O 1
ATOM 660 N N . ILE A 1 84 ? 7.429 -9.477 -6.796 1.00 95.38 84 ILE A N 1
ATOM 661 C CA . ILE A 1 84 ? 6.136 -9.902 -7.358 1.00 95.38 84 ILE A CA 1
ATOM 662 C C . ILE A 1 84 ? 5.181 -10.305 -6.230 1.00 95.38 84 ILE A C 1
ATOM 664 O O . ILE A 1 84 ? 4.086 -9.760 -6.119 1.00 95.38 84 ILE A O 1
ATOM 668 N N . ARG A 1 85 ? 5.632 -11.196 -5.342 1.00 96.56 85 ARG A N 1
ATOM 669 C CA . ARG A 1 85 ? 4.800 -11.740 -4.265 1.00 96.56 85 ARG A CA 1
ATOM 670 C C . ARG A 1 85 ? 4.336 -10.677 -3.266 1.00 96.56 85 ARG A C 1
ATOM 672 O O . ARG A 1 85 ? 3.185 -10.698 -2.839 1.00 96.56 85 ARG A O 1
ATOM 679 N N . VAL A 1 86 ? 5.206 -9.741 -2.881 1.00 94.44 86 VAL A N 1
ATOM 680 C CA . VAL A 1 86 ? 4.813 -8.667 -1.957 1.00 94.44 86 VAL A CA 1
ATOM 681 C C . VAL A 1 86 ? 3.887 -7.649 -2.631 1.00 94.44 86 VAL A C 1
ATOM 683 O O . VAL A 1 86 ? 2.991 -7.132 -1.973 1.00 94.44 86 VAL A O 1
ATOM 686 N N . ASN A 1 87 ? 4.034 -7.402 -3.938 1.00 93.31 87 ASN A N 1
ATOM 687 C CA . ASN A 1 87 ? 3.130 -6.524 -4.687 1.00 93.31 87 ASN A CA 1
ATOM 688 C C . ASN A 1 87 ? 1.715 -7.111 -4.810 1.00 93.31 87 ASN A C 1
ATOM 690 O O . ASN A 1 87 ? 0.739 -6.374 -4.678 1.00 93.31 87 ASN A O 1
ATOM 694 N N . GLU A 1 88 ? 1.586 -8.427 -5.007 1.00 94.81 88 GLU A N 1
ATOM 695 C CA . GLU A 1 88 ? 0.285 -9.113 -4.956 1.00 94.81 88 GLU A CA 1
ATOM 696 C C . GLU A 1 88 ? -0.385 -8.924 -3.588 1.00 94.81 88 GLU A C 1
ATOM 698 O O . GLU A 1 88 ? -1.562 -8.567 -3.502 1.00 94.81 88 GLU A O 1
ATOM 703 N N . TYR A 1 89 ? 0.380 -9.089 -2.506 1.00 95.75 89 TYR A N 1
ATOM 704 C CA . TYR A 1 89 ? -0.125 -8.870 -1.152 1.00 95.75 89 TYR A CA 1
ATOM 705 C C . TYR A 1 89 ? -0.470 -7.397 -0.871 1.00 95.75 89 TYR A C 1
ATOM 707 O O . TYR A 1 89 ? -1.484 -7.106 -0.239 1.00 95.75 89 TYR A O 1
ATOM 715 N N . LEU A 1 90 ? 0.315 -6.449 -1.389 1.00 93.38 90 LEU A N 1
ATOM 716 C CA . LEU A 1 90 ? 0.022 -5.018 -1.296 1.00 93.38 90 LEU A CA 1
ATOM 717 C C . LEU A 1 90 ? -1.301 -4.667 -1.990 1.00 93.38 90 LEU A C 1
ATOM 719 O O . LEU A 1 90 ? -2.080 -3.875 -1.462 1.00 93.38 90 LEU A O 1
ATOM 723 N N . HIS A 1 91 ? -1.598 -5.283 -3.137 1.00 91.75 91 HIS A N 1
ATOM 724 C CA . HIS A 1 91 ? -2.895 -5.111 -3.790 1.00 91.75 91 HIS A CA 1
ATOM 725 C C . HIS A 1 91 ? -4.053 -5.607 -2.909 1.00 91.75 91 HIS A C 1
ATOM 727 O O . HIS A 1 91 ? -5.060 -4.908 -2.776 1.00 91.75 91 HIS A O 1
ATOM 733 N N . TYR A 1 92 ? -3.891 -6.763 -2.254 1.00 94.56 92 TYR A N 1
ATOM 734 C CA . TYR A 1 92 ? -4.855 -7.260 -1.268 1.00 94.56 92 TYR A CA 1
ATOM 735 C C . TYR A 1 92 ? -5.071 -6.263 -0.117 1.00 94.56 92 TYR A C 1
ATOM 737 O O . TYR A 1 92 ? -6.214 -5.980 0.234 1.00 94.56 92 TYR A O 1
ATOM 745 N N . LEU A 1 93 ? -4.004 -5.679 0.440 1.00 95.19 93 LEU A N 1
ATOM 746 C CA . LEU A 1 93 ? -4.117 -4.670 1.502 1.00 95.19 93 LEU A CA 1
ATOM 747 C C . LEU A 1 93 ? -4.869 -3.415 1.027 1.00 95.19 93 LEU A C 1
ATOM 749 O O . LEU A 1 93 ? -5.793 -2.960 1.699 1.00 95.19 93 LEU A O 1
ATOM 753 N N . ASN A 1 94 ? -4.524 -2.894 -0.152 1.00 92.44 94 ASN A N 1
ATOM 754 C CA . ASN A 1 94 ? -5.088 -1.652 -0.699 1.00 92.44 94 ASN A CA 1
ATOM 755 C C . ASN A 1 94 ? -6.556 -1.769 -1.142 1.00 92.44 94 ASN A C 1
ATOM 757 O O . ASN A 1 94 ? -7.213 -0.753 -1.368 1.00 92.44 94 ASN A O 1
ATOM 761 N N . THR A 1 95 ? -7.069 -2.993 -1.275 1.00 91.50 95 THR A N 1
ATOM 762 C CA . THR A 1 95 ? -8.469 -3.292 -1.623 1.00 91.50 95 THR A CA 1
ATOM 763 C C . THR A 1 95 ? -9.264 -3.852 -0.438 1.00 91.50 95 THR A C 1
ATOM 765 O O . THR A 1 95 ? -10.423 -4.241 -0.582 1.00 91.50 95 THR A O 1
ATOM 768 N N . ASN A 1 96 ? -8.674 -3.876 0.761 1.00 95.56 96 ASN A N 1
ATOM 769 C CA . ASN A 1 96 ? -9.303 -4.434 1.950 1.00 95.56 96 ASN A CA 1
ATOM 770 C C . ASN A 1 96 ? -10.255 -3.425 2.622 1.00 95.56 96 ASN A C 1
ATOM 772 O O . ASN A 1 96 ? -9.828 -2.487 3.300 1.00 95.56 96 ASN A O 1
ATOM 776 N N . HIS A 1 97 ? -11.563 -3.660 2.495 1.00 95.81 97 HIS A N 1
ATOM 777 C CA . HIS A 1 97 ? -12.592 -2.807 3.101 1.00 95.81 97 HIS A CA 1
ATOM 778 C C . HIS A 1 97 ? -12.534 -2.752 4.634 1.00 95.81 97 HIS A C 1
ATOM 780 O O . HIS A 1 97 ? -12.927 -1.744 5.216 1.00 95.81 97 HIS A O 1
ATOM 786 N N . THR A 1 98 ? -12.042 -3.796 5.305 1.00 96.81 98 THR A N 1
ATOM 787 C CA . THR A 1 98 ? -11.910 -3.795 6.768 1.00 96.81 98 THR A CA 1
ATOM 788 C C . THR A 1 98 ? -10.875 -2.772 7.220 1.00 96.81 98 THR A C 1
ATOM 790 O O . THR A 1 98 ? -11.139 -2.010 8.149 1.00 96.81 98 THR A O 1
ATOM 793 N N . LEU A 1 99 ? -9.732 -2.702 6.529 1.00 97.69 99 LEU A N 1
ATOM 794 C CA . LEU A 1 99 ? -8.708 -1.691 6.799 1.00 97.69 99 LEU A CA 1
ATOM 795 C C . LEU A 1 99 ? -9.234 -0.282 6.517 1.00 97.69 99 LEU A C 1
ATOM 797 O O . LEU A 1 99 ? -9.077 0.604 7.352 1.00 97.69 99 LEU A O 1
ATOM 801 N N . TYR A 1 100 ? -9.925 -0.091 5.390 1.00 97.81 100 TYR A N 1
ATOM 802 C CA . TYR A 1 100 ? -10.530 1.197 5.048 1.00 97.81 100 TYR A CA 1
ATOM 803 C C . TYR A 1 100 ? -11.523 1.681 6.113 1.00 97.81 100 TYR A C 1
ATOM 805 O O . TYR A 1 100 ? -11.416 2.807 6.600 1.00 97.81 100 TYR A O 1
ATOM 813 N N . ASN A 1 101 ? -12.446 0.816 6.539 1.00 97.38 101 ASN A N 1
ATOM 814 C CA . ASN A 1 101 ? -13.433 1.152 7.564 1.00 97.38 101 ASN A CA 1
ATOM 815 C C . ASN A 1 101 ? -12.776 1.463 8.918 1.00 97.38 101 ASN A C 1
ATOM 817 O O . ASN A 1 101 ? -13.210 2.377 9.618 1.00 97.38 101 ASN A O 1
ATOM 821 N N . ALA A 1 102 ? -11.714 0.737 9.279 1.00 97.12 102 ALA A N 1
ATOM 822 C CA . ALA A 1 102 ? -10.954 1.008 10.494 1.00 97.12 102 ALA A CA 1
ATOM 823 C C . ALA A 1 102 ? -10.254 2.376 10.441 1.00 97.12 102 ALA A C 1
ATOM 825 O O . ALA A 1 102 ? -10.257 3.103 11.433 1.00 97.12 102 ALA A O 1
ATOM 826 N N . VAL A 1 103 ? -9.701 2.764 9.288 1.00 96.56 103 VAL A N 1
ATOM 827 C CA . VAL A 1 103 ? -9.095 4.091 9.100 1.00 96.56 103 VAL A CA 1
ATOM 828 C C . VAL A 1 103 ? -10.146 5.202 9.175 1.00 96.56 103 VAL A C 1
ATOM 830 O O . VAL A 1 103 ? -9.902 6.199 9.850 1.00 96.56 103 VAL A O 1
ATOM 833 N N . ILE A 1 104 ? -11.334 5.017 8.579 1.00 96.50 104 ILE A N 1
ATOM 834 C CA . ILE A 1 104 ? -12.451 5.971 8.724 1.00 96.50 104 ILE A CA 1
ATOM 835 C C . ILE A 1 104 ? -12.800 6.167 10.201 1.00 96.50 104 ILE A C 1
ATOM 837 O O . ILE A 1 104 ? -12.889 7.302 10.667 1.00 96.50 104 ILE A O 1
ATOM 841 N N . LYS A 1 105 ? -12.971 5.065 10.942 1.00 94.88 105 LYS A N 1
ATOM 842 C CA . LYS A 1 105 ? -13.236 5.103 12.384 1.00 94.88 105 LYS A CA 1
ATOM 843 C C . LYS A 1 105 ? -12.142 5.894 13.111 1.00 94.88 105 LYS A C 1
ATOM 845 O O . LYS A 1 105 ? -12.455 6.794 13.884 1.00 94.88 105 LYS A O 1
ATOM 850 N N . ALA A 1 106 ? -10.876 5.578 12.836 1.00 94.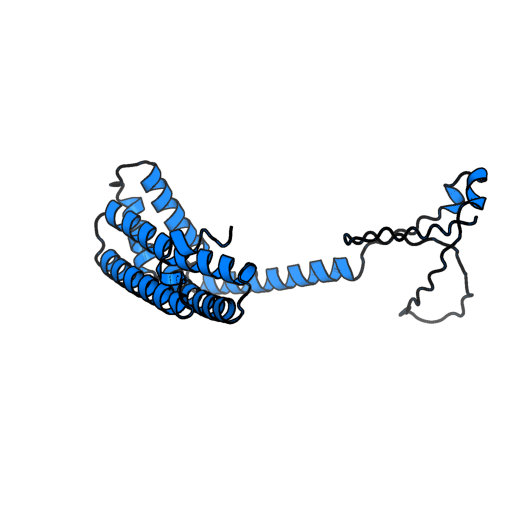56 106 ALA A N 1
ATOM 851 C CA . ALA A 1 106 ? -9.734 6.204 13.492 1.00 94.56 106 ALA A CA 1
ATOM 852 C C . ALA A 1 106 ? -9.628 7.717 13.230 1.00 94.56 106 ALA A C 1
ATOM 854 O O . ALA A 1 106 ? -9.224 8.470 14.114 1.00 94.56 106 ALA A O 1
ATOM 855 N N . GLU A 1 107 ? -9.994 8.167 12.028 1.00 94.38 107 GLU A N 1
ATOM 856 C CA . GLU A 1 107 ? -10.034 9.590 11.679 1.00 94.38 107 GLU A CA 1
ATOM 857 C C . GLU A 1 107 ? -11.216 10.311 12.351 1.00 94.38 107 GLU A C 1
ATOM 859 O O . GLU A 1 107 ? -11.054 11.427 12.840 1.00 94.38 107 GLU A O 1
ATOM 864 N N . GLN A 1 108 ? -12.395 9.680 12.408 1.00 91.44 108 GLN A N 1
ATOM 865 C CA . GLN A 1 108 ? -13.629 10.304 12.905 1.00 91.44 108 GLN A CA 1
ATOM 866 C C . GLN A 1 108 ? -13.726 10.381 14.429 1.00 91.44 108 GLN A C 1
ATOM 868 O O . GLN A 1 108 ? -14.294 11.336 14.955 1.00 91.44 108 GLN A O 1
ATOM 873 N N . GLU A 1 109 ? -13.204 9.388 15.150 1.00 86.50 109 GLU A N 1
ATOM 874 C CA . GLU A 1 109 ? -13.306 9.338 16.612 1.00 86.50 109 GLU A CA 1
ATOM 875 C C . GLU A 1 109 ? -12.522 10.456 17.311 1.00 86.50 109 GLU A C 1
ATOM 877 O O . GLU A 1 109 ? -12.751 10.695 18.493 1.00 86.50 109 GLU A O 1
ATOM 882 N N . GLY A 1 110 ? -11.593 11.132 16.622 1.00 67.12 110 GLY A N 1
ATOM 883 C CA . GLY A 1 110 ? -10.879 12.297 17.161 1.00 67.12 110 GLY A CA 1
ATOM 884 C C . GLY A 1 110 ? -9.985 12.002 18.375 1.00 67.12 110 GLY A C 1
ATOM 885 O O . GLY A 1 110 ? -9.376 12.908 18.927 1.00 67.12 110 GLY A O 1
ATOM 886 N N . ASN A 1 111 ? -9.859 10.736 18.783 1.00 80.31 111 ASN A N 1
ATOM 887 C CA . ASN A 1 111 ? -9.126 10.306 19.977 1.00 80.31 111 ASN A CA 1
ATOM 888 C C . ASN A 1 111 ? -7.630 10.055 19.708 1.00 80.31 111 ASN A C 1
ATOM 890 O O . ASN A 1 111 ? -6.983 9.294 20.432 1.00 80.31 111 ASN A O 1
ATOM 894 N N . LEU A 1 112 ? -7.070 10.634 18.642 1.00 83.31 112 LEU A N 1
ATOM 895 C CA . LEU A 1 112 ? -5.636 10.527 18.373 1.00 83.31 112 LEU A CA 1
ATOM 896 C C . LEU A 1 112 ? -4.902 11.626 19.139 1.00 83.31 112 LEU A C 1
ATOM 898 O O . LEU A 1 112 ? -5.334 12.770 19.201 1.00 83.31 112 LEU A O 1
ATOM 902 N N . LEU A 1 113 ? -3.772 11.255 19.732 1.00 77.06 113 LEU A N 1
ATOM 903 C CA . LEU A 1 113 ? -3.054 12.106 20.683 1.00 77.06 113 LEU A CA 1
ATOM 904 C C . LEU A 1 113 ? -2.284 13.259 20.022 1.00 77.06 113 LEU A C 1
ATOM 906 O O . LEU A 1 113 ? -1.846 14.168 20.723 1.00 77.06 113 LEU A O 1
ATOM 910 N N . THR A 1 114 ? -2.057 13.201 18.707 1.00 87.94 114 THR A N 1
ATOM 911 C CA . THR A 1 114 ? -1.234 14.174 17.982 1.00 87.94 114 THR A CA 1
ATOM 912 C C . THR A 1 114 ? -1.879 14.594 16.666 1.00 87.94 114 THR A C 1
ATOM 914 O O . THR A 1 114 ? -2.482 13.777 15.964 1.00 87.94 114 THR A O 1
ATOM 917 N N . ASP A 1 115 ? -1.664 15.856 16.286 1.00 90.00 115 ASP A N 1
ATOM 918 C CA . ASP A 1 115 ? -2.059 16.389 14.974 1.00 90.00 115 ASP A CA 1
ATOM 919 C C . ASP A 1 115 ? -1.451 15.575 13.824 1.00 90.00 115 ASP A C 1
ATOM 921 O O . ASP A 1 115 ? -2.077 15.373 12.783 1.00 90.00 115 ASP A O 1
ATOM 925 N N . GLU A 1 116 ? -0.236 15.063 14.025 1.00 91.31 116 GLU A N 1
ATOM 926 C CA . GLU A 1 116 ? 0.449 14.227 13.045 1.00 91.31 116 GLU A CA 1
ATOM 927 C C . GLU A 1 116 ? -0.288 12.899 12.835 1.00 91.31 116 GLU A C 1
ATOM 929 O O . GLU A 1 116 ? -0.507 12.488 11.699 1.00 91.31 116 GLU A O 1
ATOM 934 N N . ALA A 1 117 ? -0.758 12.257 13.910 1.00 90.50 117 ALA A N 1
ATOM 935 C CA . ALA A 1 117 ? -1.544 11.031 13.804 1.00 90.50 117 ALA A CA 1
ATOM 936 C C . ALA A 1 117 ? -2.892 11.277 13.106 1.00 90.50 117 ALA A C 1
ATOM 938 O O . ALA A 1 117 ? -3.321 10.444 12.307 1.00 90.50 117 ALA A O 1
ATOM 939 N N . HIS A 1 118 ? -3.534 12.428 13.344 1.00 91.75 118 HIS A N 1
ATOM 940 C CA . HIS A 1 118 ? -4.724 12.839 12.588 1.00 91.75 118 HIS A CA 1
ATOM 941 C C . HIS A 1 118 ? -4.434 12.988 11.096 1.00 91.75 118 HIS A C 1
ATOM 943 O O . HIS A 1 118 ? -5.183 12.471 10.269 1.00 91.75 118 HIS A O 1
ATOM 949 N N . ARG A 1 119 ? -3.324 13.640 10.736 1.00 93.31 119 ARG A N 1
ATOM 950 C CA . ARG A 1 119 ? -2.906 13.769 9.333 1.00 93.31 119 ARG A CA 1
ATOM 951 C C . ARG A 1 119 ? -2.638 12.412 8.696 1.00 93.31 119 ARG A C 1
ATOM 953 O O . ARG A 1 119 ? -3.070 12.191 7.570 1.00 93.31 119 ARG A O 1
ATOM 960 N N . VAL A 1 120 ? -1.973 11.501 9.405 1.00 92.75 120 VAL A N 1
ATOM 961 C CA . VAL A 1 120 ? -1.725 10.137 8.915 1.00 92.75 120 VAL A CA 1
ATOM 962 C C . VAL A 1 120 ? -3.043 9.413 8.642 1.00 92.75 120 VAL A C 1
ATOM 964 O O . VAL A 1 120 ? -3.214 8.879 7.550 1.00 92.75 120 VAL A O 1
ATOM 967 N N . ALA A 1 121 ? -3.999 9.446 9.575 1.00 95.00 121 ALA A N 1
ATOM 968 C CA . ALA A 1 121 ? -5.320 8.845 9.375 1.00 95.00 121 ALA A CA 1
ATOM 969 C C . ALA A 1 121 ? -6.031 9.423 8.139 1.00 95.00 121 ALA A C 1
ATOM 971 O O . ALA A 1 121 ? -6.510 8.676 7.285 1.00 95.00 121 ALA A O 1
ATOM 972 N N . HIS A 1 122 ? -6.012 10.751 8.007 1.00 95.31 122 HIS A N 1
ATOM 973 C CA . HIS A 1 122 ? -6.601 11.462 6.879 1.00 95.31 122 HIS A CA 1
ATOM 974 C C . HIS A 1 122 ? -5.994 11.046 5.534 1.00 95.31 122 HIS A C 1
ATOM 976 O O . HIS A 1 122 ? -6.722 10.721 4.594 1.00 95.31 122 HIS A O 1
ATOM 982 N N . TYR A 1 123 ? -4.663 11.029 5.428 1.00 95.31 123 TYR A N 1
ATOM 983 C CA . TYR A 1 123 ? -3.989 10.650 4.186 1.00 95.31 123 TYR A CA 1
ATOM 984 C C . TYR A 1 123 ? -4.164 9.167 3.857 1.00 95.31 123 TYR A C 1
ATOM 986 O O . TYR A 1 123 ? -4.401 8.847 2.696 1.00 95.31 123 TYR A O 1
ATOM 994 N N . LEU A 1 124 ? -4.166 8.279 4.858 1.00 94.88 124 LEU A N 1
ATOM 995 C CA . LEU A 1 124 ? -4.487 6.866 4.646 1.00 94.88 124 LEU A CA 1
ATOM 996 C C . LEU A 1 124 ? -5.897 6.696 4.065 1.00 94.88 124 LEU A C 1
ATOM 998 O O . LEU A 1 124 ? -6.067 5.961 3.092 1.00 94.88 124 LEU A O 1
ATOM 1002 N N . ARG A 1 125 ? -6.906 7.403 4.601 1.00 96.44 125 ARG A N 1
ATOM 1003 C CA . ARG A 1 125 ? -8.266 7.376 4.037 1.00 96.44 125 ARG A CA 1
ATOM 1004 C C . ARG A 1 125 ? -8.268 7.873 2.593 1.00 96.44 125 ARG A C 1
ATOM 1006 O O . ARG A 1 125 ? -8.868 7.234 1.730 1.00 96.44 125 ARG A O 1
ATOM 1013 N N . LEU A 1 126 ? -7.598 8.995 2.321 1.00 95.62 126 LEU A N 1
ATOM 1014 C CA . LEU A 1 126 ? -7.519 9.554 0.971 1.00 95.62 126 LEU A CA 1
ATOM 1015 C C . LEU A 1 126 ? -6.855 8.596 -0.021 1.00 95.62 126 LEU A C 1
ATOM 1017 O O . LEU A 1 126 ? -7.301 8.519 -1.163 1.00 95.62 126 LEU A O 1
ATOM 1021 N N . ASP A 1 127 ? -5.822 7.865 0.383 1.00 94.69 127 ASP A N 1
ATOM 1022 C CA . ASP A 1 127 ? -5.136 6.919 -0.497 1.00 94.69 127 ASP A CA 1
ATOM 1023 C C . ASP A 1 127 ? -6.023 5.714 -0.841 1.00 94.69 127 ASP A C 1
ATOM 1025 O O . ASP A 1 127 ? -6.107 5.326 -2.011 1.00 94.69 127 ASP A O 1
ATOM 1029 N N . PHE A 1 128 ? -6.785 5.201 0.128 1.00 95.25 128 PHE A N 1
ATOM 1030 C CA . PHE A 1 128 ? -7.851 4.229 -0.131 1.00 95.25 128 PHE A CA 1
ATOM 1031 C C . PHE A 1 128 ? -8.922 4.786 -1.080 1.00 95.25 128 PHE A C 1
ATOM 1033 O O . PHE A 1 128 ? -9.376 4.118 -2.006 1.00 95.25 128 PHE A O 1
ATOM 1040 N N . GLU A 1 129 ? -9.344 6.032 -0.893 1.00 95.12 129 GLU A N 1
ATOM 1041 C CA . GLU A 1 129 ? -10.386 6.610 -1.739 1.00 95.12 129 GLU A CA 1
ATOM 1042 C C . GLU A 1 129 ? -9.908 6.877 -3.164 1.00 95.12 129 GLU A C 1
ATOM 1044 O O . GLU A 1 129 ? -10.656 6.640 -4.114 1.00 95.12 129 GLU A O 1
ATOM 1049 N N . ARG A 1 130 ? -8.650 7.290 -3.328 1.00 90.44 130 ARG A N 1
ATOM 1050 C CA . ARG A 1 130 ? -7.997 7.450 -4.632 1.00 90.44 130 ARG A CA 1
ATOM 1051 C C . ARG A 1 130 ? -7.881 6.135 -5.393 1.00 90.44 130 ARG A C 1
ATOM 1053 O O . ARG A 1 130 ? -7.955 6.163 -6.618 1.00 90.44 130 ARG A O 1
ATOM 1060 N N . SER A 1 131 ? -7.743 5.002 -4.698 1.00 87.88 131 SER A N 1
ATOM 1061 C CA . SER A 1 131 ? -7.789 3.678 -5.335 1.00 87.88 131 SER A CA 1
ATOM 1062 C C . SER A 1 131 ? -9.201 3.279 -5.783 1.00 87.88 131 SER A C 1
ATOM 1064 O O . SER A 1 131 ? -9.367 2.322 -6.536 1.00 87.88 131 SER A O 1
ATOM 1066 N N . GLY A 1 132 ? -10.222 4.038 -5.374 1.00 91.38 132 GLY A N 1
ATOM 1067 C CA . GLY A 1 132 ? -11.610 3.821 -5.756 1.00 91.38 132 GLY A CA 1
ATOM 1068 C C . GLY A 1 132 ? -12.367 2.858 -4.845 1.00 91.38 132 GLY A C 1
ATOM 1069 O O . GLY A 1 132 ? -13.480 2.478 -5.194 1.00 91.38 132 GLY A O 1
ATOM 1070 N N . ILE A 1 133 ? -11.829 2.495 -3.671 1.00 92.88 133 ILE A N 1
ATOM 1071 C CA . ILE A 1 133 ? -12.449 1.495 -2.777 1.00 92.88 133 ILE A CA 1
ATOM 1072 C C . ILE A 1 133 ? -13.866 1.876 -2.306 1.00 92.88 133 ILE A C 1
ATOM 1074 O O . ILE A 1 133 ? -14.684 1.021 -1.988 1.00 92.88 133 ILE A O 1
ATOM 1078 N N . HIS A 1 134 ? -14.167 3.172 -2.267 1.00 93.56 134 HIS A N 1
ATOM 1079 C CA . HIS A 1 134 ? -15.444 3.729 -1.817 1.00 93.56 134 HIS A CA 1
ATOM 1080 C C . HIS A 1 134 ? -16.485 3.863 -2.946 1.00 93.56 134 HIS A C 1
ATOM 1082 O O . HIS A 1 134 ? -17.609 4.316 -2.717 1.00 93.56 134 HIS A O 1
ATOM 1088 N N . LEU A 1 135 ? -16.109 3.549 -4.188 1.00 93.44 135 LEU A N 1
ATOM 1089 C CA . LEU A 1 135 ? -16.949 3.763 -5.360 1.00 93.44 135 LEU A CA 1
ATOM 1090 C C . LEU A 1 135 ? -17.975 2.636 -5.534 1.00 93.44 135 LEU A C 1
ATOM 1092 O O . LEU A 1 135 ? -17.717 1.472 -5.246 1.00 93.44 135 LEU A O 1
ATOM 1096 N N . SER A 1 136 ? -19.145 2.983 -6.077 1.00 94.00 136 SER A N 1
ATOM 1097 C CA . SER A 1 136 ? -20.115 1.991 -6.548 1.00 94.00 136 SER A CA 1
ATOM 1098 C C . SER A 1 136 ? -19.616 1.301 -7.820 1.00 94.00 136 SER A C 1
ATOM 1100 O O . SER A 1 136 ? -18.820 1.875 -8.565 1.00 94.00 136 SER A O 1
ATOM 1102 N N . ALA A 1 137 ? -20.149 0.113 -8.124 1.00 91.12 137 ALA A N 1
ATOM 1103 C CA . ALA A 1 137 ? -19.795 -0.642 -9.331 1.00 91.12 137 ALA A CA 1
ATOM 1104 C C . ALA A 1 137 ? -19.905 0.202 -10.617 1.00 91.12 137 ALA A C 1
ATOM 1106 O O . ALA A 1 137 ? -18.980 0.236 -11.420 1.00 91.12 137 ALA A O 1
ATOM 1107 N N . GLU A 1 138 ? -20.975 0.991 -10.755 1.00 95.50 138 GLU A N 1
ATOM 1108 C CA . GLU A 1 138 ? -21.164 1.895 -11.898 1.00 95.50 138 GLU A CA 1
ATOM 1109 C C . GLU A 1 138 ? -20.031 2.932 -12.030 1.00 95.50 138 GLU A C 1
ATOM 1111 O O . GLU A 1 138 ? -19.545 3.222 -13.129 1.00 95.50 138 GLU A O 1
ATOM 1116 N N . LYS A 1 139 ? -19.584 3.500 -10.903 1.00 94.69 139 LYS A N 1
ATOM 1117 C CA . LYS A 1 139 ? -18.483 4.467 -10.887 1.00 94.69 139 LYS A CA 1
ATOM 1118 C C . LYS A 1 139 ? -17.148 3.786 -11.183 1.00 94.69 139 LYS A C 1
ATOM 1120 O O . LYS A 1 139 ? -16.354 4.367 -11.919 1.00 94.69 139 LYS A O 1
ATOM 1125 N N . VAL A 1 140 ? -16.922 2.572 -10.679 1.00 91.69 140 VAL A N 1
ATOM 1126 C CA . VAL A 1 140 ? -15.735 1.761 -11.002 1.00 91.69 140 VAL A CA 1
ATOM 1127 C C . VAL A 1 140 ? -15.672 1.474 -12.505 1.00 91.69 140 VAL A C 1
ATOM 1129 O O . VAL A 1 140 ? -14.646 1.729 -13.132 1.00 91.69 140 VAL A O 1
ATOM 1132 N N . ASP A 1 141 ? -16.783 1.073 -13.126 1.00 92.81 141 ASP A N 1
ATOM 1133 C CA . ASP A 1 141 ? -16.851 0.844 -14.576 1.00 92.81 141 ASP A CA 1
ATOM 1134 C C . ASP A 1 141 ? -16.569 2.114 -15.382 1.00 92.81 141 ASP A C 1
ATOM 1136 O O . ASP A 1 141 ? -15.949 2.084 -16.449 1.00 92.81 141 ASP A O 1
ATOM 1140 N N . ARG A 1 142 ? -17.026 3.269 -14.889 1.00 95.69 142 ARG A N 1
ATOM 1141 C CA . ARG A 1 142 ? -16.704 4.560 -15.501 1.00 95.69 142 ARG A CA 1
ATOM 1142 C C . ARG A 1 142 ? -15.218 4.899 -15.367 1.00 95.69 142 ARG A C 1
ATOM 1144 O O . ARG A 1 142 ? -14.638 5.346 -16.354 1.00 95.69 142 ARG A O 1
ATOM 1151 N N . VAL A 1 143 ? -14.605 4.682 -14.202 1.00 93.50 143 VAL A N 1
ATOM 1152 C CA . VAL A 1 143 ? -13.159 4.884 -13.999 1.00 93.50 143 VAL A CA 1
ATOM 1153 C C . VAL A 1 143 ? -12.363 3.991 -14.948 1.00 93.50 143 VAL A C 1
ATOM 1155 O O . VAL A 1 143 ? -11.520 4.501 -15.678 1.00 93.50 143 VAL A O 1
ATOM 1158 N N . ASN A 1 144 ? -12.700 2.702 -15.035 1.00 91.31 144 ASN A N 1
ATOM 1159 C CA . ASN A 1 144 ? -12.030 1.754 -15.927 1.00 91.31 144 ASN A CA 1
ATOM 1160 C C . ASN A 1 144 ? -12.093 2.191 -17.397 1.00 91.31 144 ASN A C 1
ATOM 1162 O O . ASN A 1 144 ? -11.077 2.168 -18.093 1.00 91.31 144 ASN A O 1
ATOM 1166 N N . ARG A 1 145 ? -13.263 2.648 -17.865 1.00 95.81 145 ARG A N 1
ATOM 1167 C CA . ARG A 1 145 ? -13.418 3.198 -19.222 1.00 95.81 145 ARG A CA 1
ATOM 1168 C C . ARG A 1 145 ? -12.528 4.419 -19.450 1.00 95.81 145 ARG A C 1
ATOM 1170 O O . ARG A 1 145 ? -11.764 4.438 -20.408 1.00 95.81 145 ARG A O 1
ATOM 1177 N N . LEU A 1 146 ? -12.551 5.386 -18.533 1.00 96.81 146 LEU A N 1
ATOM 1178 C CA . LEU A 1 146 ? -11.712 6.584 -18.635 1.00 96.81 146 LEU A CA 1
ATOM 1179 C C . LEU A 1 146 ? -10.213 6.248 -18.621 1.00 96.81 146 LEU A C 1
ATOM 1181 O O . LEU A 1 146 ? -9.447 6.845 -19.372 1.00 96.81 146 LEU A O 1
ATOM 1185 N N . SER A 1 147 ? -9.778 5.277 -17.816 1.00 94.38 147 SER A N 1
ATOM 1186 C CA . SER A 1 147 ? -8.382 4.824 -17.787 1.00 94.38 147 SER A CA 1
ATOM 1187 C C . SER A 1 147 ? -7.937 4.208 -19.117 1.00 94.38 147 SER A C 1
ATOM 1189 O O . SER A 1 147 ? -6.798 4.426 -19.548 1.00 94.38 147 SER A O 1
ATOM 1191 N N . ILE A 1 148 ? -8.825 3.470 -19.793 1.00 96.12 148 ILE A N 1
ATOM 1192 C CA . ILE A 1 148 ? -8.574 2.941 -21.140 1.00 96.12 148 ILE A CA 1
ATOM 1193 C C . ILE A 1 148 ? -8.425 4.094 -22.137 1.00 96.12 148 ILE A C 1
ATOM 1195 O O . ILE A 1 148 ? -7.440 4.119 -22.880 1.00 96.12 148 ILE A O 1
ATOM 1199 N N . ASP A 1 149 ? -9.339 5.064 -22.111 1.00 97.88 149 ASP A N 1
ATOM 1200 C CA . ASP A 1 149 ? -9.322 6.222 -23.012 1.00 97.88 149 ASP A CA 1
ATOM 1201 C C . ASP A 1 149 ? -8.047 7.058 -22.827 1.00 97.88 149 ASP A C 1
ATOM 1203 O O . ASP A 1 149 ? -7.348 7.357 -23.796 1.00 97.88 149 ASP A O 1
ATOM 1207 N N . ILE A 1 150 ? -7.667 7.355 -21.578 1.00 97.69 150 ILE A N 1
ATOM 1208 C CA . ILE A 1 150 ? -6.411 8.047 -21.246 1.00 97.69 150 ILE A CA 1
ATOM 1209 C C . ILE A 1 150 ? -5.215 7.282 -21.823 1.00 97.69 150 ILE A C 1
ATOM 1211 O O . ILE A 1 150 ? -4.347 7.869 -22.467 1.00 97.69 150 ILE A O 1
ATOM 1215 N N . SER A 1 151 ? -5.177 5.960 -21.654 1.00 96.69 151 SER A N 1
ATOM 1216 C CA . SER A 1 151 ? -4.083 5.126 -22.165 1.00 96.69 151 SER A CA 1
ATOM 1217 C C . SER A 1 151 ? -4.018 5.104 -23.697 1.00 96.69 151 SER A C 1
ATOM 1219 O O . SER A 1 151 ? -2.939 4.972 -24.282 1.00 96.69 151 SER A O 1
ATOM 1221 N N . GLN A 1 152 ? -5.158 5.203 -24.382 1.00 97.12 152 GLN A N 1
ATOM 1222 C CA . GLN A 1 152 ? -5.210 5.326 -25.840 1.00 97.12 152 GLN A CA 1
ATOM 1223 C C . GLN A 1 152 ? -4.718 6.701 -26.300 1.00 97.12 152 GLN A C 1
ATOM 1225 O O . GLN A 1 152 ? -3.838 6.768 -27.160 1.00 97.12 152 GLN A O 1
ATOM 1230 N N . LEU A 1 153 ? -5.200 7.777 -25.676 1.00 97.88 153 LEU A N 1
ATOM 1231 C CA . LEU A 1 153 ? -4.795 9.149 -25.987 1.00 97.88 153 LEU A CA 1
ATOM 1232 C C . LEU A 1 153 ? -3.298 9.370 -25.746 1.00 97.88 153 LEU A C 1
ATOM 1234 O O . LEU A 1 153 ? -2.618 9.930 -26.602 1.00 97.88 153 LEU A O 1
ATOM 1238 N N . CYS A 1 154 ? -2.747 8.855 -24.643 1.00 97.44 154 CYS A N 1
ATOM 1239 C CA . CYS A 1 154 ? -1.308 8.898 -24.379 1.00 97.44 154 CYS A CA 1
ATOM 1240 C C . CYS A 1 154 ? -0.502 8.191 -25.477 1.00 97.44 154 CYS A C 1
ATOM 1242 O O . CYS A 1 154 ? 0.539 8.691 -25.906 1.00 97.44 154 CYS A O 1
ATOM 1244 N N . ARG A 1 155 ? -0.967 7.035 -25.969 1.00 96.00 155 ARG A N 1
ATOM 1245 C CA . ARG A 1 155 ? -0.300 6.332 -27.078 1.00 96.00 155 ARG A CA 1
ATOM 1246 C C . ARG A 1 155 ? -0.353 7.140 -28.367 1.00 96.00 155 ARG A C 1
ATOM 1248 O O . ARG A 1 155 ? 0.678 7.290 -29.015 1.00 96.00 155 ARG A O 1
ATOM 1255 N N . GLN A 1 156 ? -1.515 7.691 -28.703 1.00 96.19 156 GLN A N 1
ATOM 1256 C CA . GLN A 1 156 ? -1.685 8.523 -29.891 1.00 96.19 156 GLN A CA 1
ATOM 1257 C C . GLN A 1 156 ? -0.798 9.771 -29.837 1.00 96.19 156 GLN A C 1
ATOM 1259 O O . GLN A 1 156 ? -0.116 10.085 -30.807 1.00 96.19 156 GLN A O 1
ATOM 1264 N N . PHE A 1 157 ? -0.745 10.448 -28.690 1.00 95.44 157 PHE A N 1
ATOM 1265 C CA . PHE A 1 157 ? 0.119 11.607 -28.483 1.00 95.44 157 PHE A CA 1
ATOM 1266 C C . PHE A 1 157 ? 1.594 11.271 -28.737 1.00 95.44 157 PHE A C 1
ATOM 1268 O O . PHE A 1 157 ? 2.262 11.952 -29.514 1.00 95.44 157 PHE A O 1
ATOM 1275 N N . ASN A 1 158 ? 2.086 10.175 -28.154 1.00 93.94 158 ASN A N 1
ATOM 1276 C CA . ASN A 1 158 ? 3.462 9.728 -28.372 1.00 93.94 158 ASN A CA 1
ATOM 1277 C C . ASN A 1 158 ? 3.729 9.339 -29.835 1.00 93.94 158 ASN A C 1
ATOM 1279 O O . ASN A 1 158 ? 4.793 9.645 -30.366 1.00 93.94 158 ASN A O 1
ATOM 1283 N N . GLN A 1 159 ? 2.770 8.696 -30.506 1.00 93.38 159 GLN A N 1
ATOM 1284 C CA . GLN A 1 159 ? 2.884 8.377 -31.931 1.00 93.38 159 GLN A CA 1
ATOM 1285 C C . GLN A 1 159 ? 2.962 9.638 -32.791 1.00 93.38 159 GLN A C 1
ATOM 1287 O O . GLN A 1 159 ? 3.791 9.696 -33.693 1.00 93.38 159 GLN A O 1
ATOM 1292 N N . ASN A 1 160 ? 2.158 10.661 -32.496 1.00 91.44 160 ASN A N 1
ATOM 1293 C CA . ASN A 1 160 ? 2.175 11.920 -33.239 1.00 91.44 160 ASN A CA 1
ATOM 1294 C C . ASN A 1 160 ? 3.544 12.607 -33.152 1.00 91.44 160 ASN A C 1
ATOM 1296 O O . ASN A 1 160 ? 4.064 13.027 -34.180 1.00 91.44 160 ASN A O 1
ATOM 1300 N N . ILE A 1 161 ? 4.160 12.637 -31.964 1.00 89.19 161 ILE A N 1
ATOM 1301 C CA . ILE A 1 161 ? 5.516 13.183 -31.772 1.00 89.19 161 ILE A CA 1
ATOM 1302 C C . ILE A 1 161 ? 6.551 12.452 -32.639 1.00 89.19 161 ILE A C 1
ATOM 1304 O O . ILE A 1 161 ? 7.461 13.074 -33.182 1.00 89.19 161 ILE A O 1
ATOM 1308 N N . VAL A 1 162 ? 6.443 11.126 -32.754 1.00 88.69 162 VAL A N 1
ATOM 1309 C CA . VAL A 1 162 ? 7.381 10.323 -33.554 1.00 88.69 162 VAL A CA 1
ATOM 1310 C C . VAL A 1 162 ? 7.135 10.494 -35.054 1.00 88.69 162 VAL A C 1
ATOM 1312 O O . VAL A 1 162 ? 8.093 10.539 -35.825 1.00 88.69 162 VAL A O 1
ATOM 1315 N N . ASN A 1 163 ? 5.869 10.567 -35.465 1.00 86.94 163 ASN A N 1
ATOM 1316 C CA . ASN A 1 163 ? 5.468 10.600 -36.871 1.00 86.94 163 ASN A CA 1
ATOM 1317 C C . ASN A 1 163 ? 5.711 11.963 -37.526 1.00 86.94 163 ASN A C 1
ATOM 1319 O O . ASN A 1 163 ? 6.071 12.007 -38.700 1.00 86.94 163 ASN A O 1
ATOM 1323 N N . ASP A 1 164 ? 5.536 13.054 -36.781 1.00 80.50 164 ASP A N 1
ATOM 1324 C CA . ASP A 1 164 ? 5.845 14.408 -37.233 1.00 80.50 164 ASP A CA 1
ATOM 1325 C C . ASP A 1 164 ? 6.664 1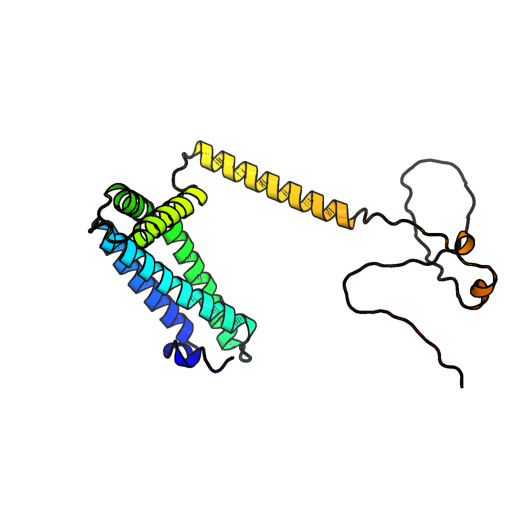5.139 -36.160 1.00 80.50 164 ASP A C 1
ATOM 1327 O O . ASP A 1 164 ? 6.115 15.848 -35.313 1.00 80.50 164 ASP A O 1
ATOM 1331 N N . PRO A 1 165 ? 7.998 14.970 -36.163 1.00 73.00 165 PRO A N 1
ATOM 1332 C CA . PRO A 1 165 ? 8.860 15.613 -35.182 1.00 73.00 165 PRO A CA 1
ATOM 1333 C C . PRO A 1 165 ? 8.979 17.132 -35.390 1.00 73.00 165 PRO A C 1
ATOM 1335 O O . PRO A 1 165 ? 9.730 17.766 -34.652 1.00 73.00 165 PRO A O 1
ATOM 1338 N N . GLY A 1 166 ? 8.297 17.716 -36.388 1.00 65.62 166 GLY A N 1
ATOM 1339 C CA . GLY A 1 166 ? 8.425 19.127 -36.735 1.00 65.62 166 GLY A CA 1
ATOM 1340 C C . GLY A 1 166 ? 9.849 19.442 -37.182 1.00 65.62 166 GLY A C 1
ATOM 1341 O O . GLY A 1 166 ? 10.638 20.027 -36.442 1.00 65.62 166 GLY A O 1
ATOM 1342 N N . THR A 1 167 ? 10.211 19.035 -38.400 1.00 66.81 167 THR A N 1
ATOM 1343 C CA . THR A 1 167 ? 11.499 19.444 -38.982 1.00 66.81 167 THR A CA 1
ATOM 1344 C C . THR A 1 167 ? 11.332 20.755 -39.732 1.00 66.81 167 THR A C 1
ATOM 1346 O O . THR A 1 167 ? 10.467 20.892 -40.591 1.00 66.81 167 THR A O 1
ATOM 1349 N N . VAL A 1 168 ? 12.174 21.730 -39.394 1.00 64.31 168 VAL A N 1
ATOM 1350 C CA . VAL A 1 168 ? 12.317 22.967 -40.160 1.00 64.31 168 VAL A CA 1
ATOM 1351 C C . VAL A 1 168 ? 13.673 22.915 -40.845 1.00 64.31 168 VAL A C 1
ATOM 1353 O O . VAL A 1 168 ? 14.711 22.932 -40.181 1.00 64.31 168 VAL A O 1
ATOM 1356 N N . ASP A 1 169 ? 13.662 22.848 -42.173 1.00 65.44 169 ASP A N 1
ATOM 1357 C CA . ASP A 1 169 ? 14.877 22.963 -42.970 1.00 65.44 169 ASP A CA 1
ATOM 1358 C C . ASP A 1 169 ? 15.367 24.416 -42.933 1.00 65.44 169 ASP A C 1
ATOM 1360 O O . ASP A 1 169 ? 14.757 25.321 -43.507 1.00 65.44 169 ASP A O 1
ATOM 1364 N N . ILE A 1 170 ? 16.481 24.657 -42.237 1.00 64.12 170 ILE A N 1
ATOM 1365 C CA . ILE A 1 170 ? 17.151 25.961 -42.234 1.00 64.12 170 ILE A CA 1
ATOM 1366 C C . ILE A 1 170 ? 18.182 25.967 -43.364 1.00 64.12 170 ILE A C 1
ATOM 1368 O O . ILE A 1 170 ? 19.256 25.371 -43.263 1.00 64.12 170 ILE A O 1
ATOM 1372 N N . PHE A 1 171 ? 17.872 26.680 -44.446 1.00 62.75 171 PHE A N 1
ATOM 1373 C CA . PHE A 1 171 ? 18.803 26.889 -45.554 1.00 62.75 171 PHE A CA 1
ATOM 1374 C C . PHE A 1 171 ? 19.863 27.928 -45.167 1.00 62.75 171 PHE A C 1
ATOM 1376 O O . PHE A 1 171 ? 19.695 29.130 -45.352 1.00 62.75 171 PHE A O 1
ATOM 1383 N N . LEU A 1 172 ? 20.990 27.454 -44.635 1.00 60.44 172 LEU A N 1
ATOM 1384 C CA . LEU A 1 172 ? 22.119 28.277 -44.180 1.00 60.44 172 LEU A CA 1
ATOM 1385 C C . LEU A 1 172 ? 22.750 29.153 -45.283 1.00 60.44 172 LEU A C 1
ATOM 1387 O O . LEU A 1 172 ? 23.399 30.149 -44.974 1.00 60.44 172 LEU A O 1
ATOM 1391 N N . ALA A 1 173 ? 22.533 28.848 -46.565 1.00 58.53 173 ALA A N 1
ATOM 1392 C CA . ALA A 1 173 ? 23.088 29.625 -47.676 1.00 58.53 173 ALA A CA 1
ATOM 1393 C C . ALA A 1 173 ? 22.628 31.100 -47.695 1.00 58.53 173 ALA A C 1
ATOM 1395 O O . ALA A 1 173 ? 23.369 31.958 -48.174 1.00 58.53 173 ALA A O 1
ATOM 1396 N N . SER A 1 174 ? 21.442 31.410 -47.150 1.00 56.00 174 SER A N 1
ATOM 1397 C CA . SER A 1 174 ? 20.911 32.780 -47.062 1.00 56.00 174 SER A CA 1
ATOM 1398 C C . SER A 1 174 ? 21.261 33.509 -45.757 1.00 56.00 174 SER A C 1
ATOM 1400 O O . SER A 1 174 ? 21.125 34.729 -45.697 1.00 56.00 174 SER A O 1
ATOM 1402 N N . LEU A 1 175 ? 21.723 32.788 -44.728 1.00 58.09 175 LEU A N 1
ATOM 1403 C CA . LEU A 1 175 ? 22.006 33.326 -43.388 1.00 58.09 175 LEU A CA 1
ATOM 1404 C C . LEU A 1 175 ? 23.500 33.369 -43.049 1.00 58.09 175 LEU A C 1
ATOM 1406 O O . LEU A 1 175 ? 23.898 34.085 -42.133 1.00 58.09 175 LEU A O 1
ATOM 1410 N N . ILE A 1 176 ? 24.339 32.623 -43.771 1.00 63.22 176 ILE A N 1
ATOM 1411 C CA . ILE A 1 176 ? 25.781 32.615 -43.540 1.00 63.22 176 ILE A CA 1
ATOM 1412 C C . ILE A 1 176 ? 26.452 33.692 -44.400 1.00 63.22 176 ILE A C 1
ATOM 1414 O O . ILE A 1 176 ? 26.317 33.671 -45.627 1.00 63.22 176 ILE A O 1
ATOM 1418 N N . PRO A 1 177 ? 27.238 34.595 -43.790 1.00 65.31 177 PRO A N 1
ATOM 1419 C CA . PRO A 1 177 ? 28.107 35.516 -44.508 1.00 65.31 177 PRO A CA 1
ATOM 1420 C C . PRO A 1 177 ? 28.996 34.785 -45.527 1.00 65.31 177 PRO A C 1
ATOM 1422 O O . PRO A 1 177 ? 29.637 33.786 -45.202 1.00 65.31 177 PRO A O 1
ATOM 1425 N N . ARG A 1 178 ? 29.065 35.285 -46.769 1.00 66.50 178 ARG A N 1
ATOM 1426 C CA . ARG A 1 178 ? 29.760 34.613 -47.894 1.00 66.50 178 ARG A CA 1
ATOM 1427 C C . ARG A 1 178 ? 31.216 34.246 -47.585 1.00 66.50 178 ARG A C 1
ATOM 1429 O O . ARG A 1 178 ? 31.734 33.266 -48.110 1.00 66.50 178 ARG A O 1
ATOM 1436 N N . ASN A 1 179 ? 31.871 35.000 -46.702 1.00 66.25 179 ASN A N 1
ATOM 1437 C CA . ASN A 1 179 ? 33.242 34.747 -46.265 1.00 66.25 179 ASN A CA 1
ATOM 1438 C C . ASN A 1 179 ? 33.406 33.458 -45.447 1.00 66.25 179 ASN A C 1
ATOM 1440 O O . ASN A 1 179 ? 34.536 33.030 -45.273 1.00 66.25 179 ASN A O 1
ATOM 1444 N N . LEU A 1 180 ? 32.333 32.826 -44.968 1.00 66.12 180 LEU A N 1
ATOM 1445 C CA . LEU A 1 180 ? 32.389 31.578 -44.195 1.00 66.12 180 LEU A CA 1
ATOM 1446 C C . LEU A 1 180 ? 31.950 30.344 -45.001 1.00 66.12 180 LEU A C 1
ATOM 1448 O O . LEU A 1 180 ? 32.047 29.225 -44.506 1.00 66.12 180 LEU A O 1
ATOM 1452 N N . HIS A 1 181 ? 31.511 30.516 -46.255 1.00 67.62 181 HIS A N 1
ATOM 1453 C CA . HIS A 1 181 ? 31.009 29.414 -47.093 1.00 67.62 181 HIS A CA 1
ATOM 1454 C C . HIS A 1 181 ? 32.083 28.364 -47.409 1.00 67.62 181 HIS A C 1
ATOM 1456 O O . HIS A 1 181 ? 31.778 27.180 -47.482 1.00 67.62 181 HIS A O 1
ATOM 1462 N N . HIS A 1 182 ? 33.351 28.771 -47.519 1.00 67.44 182 HIS A N 1
ATOM 1463 C CA . HIS A 1 182 ? 34.480 27.875 -47.807 1.00 67.44 182 HIS A CA 1
ATOM 1464 C C . HIS A 1 182 ? 34.813 26.889 -46.670 1.00 67.44 182 HIS A C 1
ATOM 1466 O O . HIS A 1 182 ? 35.563 25.937 -46.883 1.00 67.44 182 HIS A O 1
ATOM 1472 N N . LEU A 1 183 ? 34.274 27.115 -45.466 1.00 60.81 183 LEU A N 1
ATOM 1473 C CA . LEU A 1 183 ? 34.517 26.286 -44.281 1.00 60.81 183 LEU A CA 1
ATOM 1474 C C . LEU A 1 183 ? 33.462 25.189 -44.090 1.00 60.81 183 LEU A C 1
ATOM 1476 O O . LEU A 1 183 ? 33.601 24.357 -43.194 1.00 60.81 183 LEU A O 1
ATOM 1480 N N . LEU A 1 184 ? 32.409 25.169 -44.912 1.00 60.75 184 LEU A N 1
ATOM 1481 C CA . LEU A 1 184 ? 31.286 24.245 -44.774 1.00 60.75 184 LEU A CA 1
ATOM 1482 C C . LEU A 1 184 ? 31.224 23.289 -45.964 1.00 60.75 184 LEU A C 1
ATOM 1484 O O . LEU A 1 184 ? 31.387 23.691 -47.112 1.00 60.75 184 LEU A O 1
ATOM 1488 N N . LYS A 1 185 ? 30.965 22.007 -45.690 1.00 54.34 185 LYS A N 1
ATOM 1489 C CA . LYS A 1 185 ? 30.675 21.001 -46.719 1.00 54.34 185 LYS A CA 1
ATOM 1490 C C . LYS A 1 185 ? 29.192 20.632 -46.658 1.00 54.34 185 LYS A C 1
ATOM 1492 O O . LYS A 1 185 ? 28.730 20.289 -45.567 1.00 54.34 185 LYS A O 1
ATOM 1497 N N . PRO A 1 186 ? 28.451 20.674 -47.779 1.00 49.69 186 PRO A N 1
ATOM 1498 C CA . PRO A 1 186 ? 27.059 20.241 -47.795 1.00 49.69 186 PRO A CA 1
ATOM 1499 C C . PRO A 1 186 ? 26.967 18.747 -47.463 1.00 49.69 186 PRO A C 1
ATOM 1501 O O . PRO A 1 186 ? 27.779 17.950 -47.936 1.00 49.69 186 PRO A O 1
ATOM 1504 N N . ILE A 1 187 ? 25.977 18.356 -46.661 1.00 46.62 187 ILE A N 1
ATOM 1505 C CA . ILE A 1 187 ? 25.663 16.949 -46.389 1.00 46.62 187 ILE A CA 1
ATOM 1506 C C . ILE A 1 187 ? 24.366 16.629 -47.122 1.00 46.62 187 ILE A C 1
ATOM 1508 O O . ILE A 1 187 ? 23.298 17.015 -46.669 1.00 46.62 187 ILE A O 1
ATOM 1512 N N . TYR A 1 188 ? 24.442 15.903 -48.234 1.00 43.91 188 TYR A N 1
ATOM 1513 C CA . TYR A 1 188 ? 23.244 15.489 -48.962 1.00 43.91 188 TYR A CA 1
ATOM 1514 C C . TYR A 1 188 ? 22.462 14.427 -48.182 1.00 43.91 188 TYR A C 1
ATOM 1516 O O . TYR A 1 188 ? 23.005 13.374 -47.837 1.00 43.91 188 TYR A O 1
ATOM 1524 N N . ARG A 1 189 ? 21.170 14.674 -47.939 1.00 42.25 189 ARG A N 1
ATOM 1525 C CA . ARG A 1 189 ? 20.241 13.675 -47.398 1.00 42.25 189 ARG A CA 1
ATOM 1526 C C . ARG A 1 189 ? 19.137 13.425 -48.420 1.00 42.25 189 ARG A C 1
ATOM 1528 O O . ARG A 1 189 ? 18.302 14.288 -48.648 1.00 42.25 189 ARG A O 1
ATOM 1535 N N . SER A 1 190 ? 19.140 12.245 -49.037 1.00 37.56 190 SER A N 1
ATOM 1536 C CA . SER A 1 190 ? 18.050 11.819 -49.918 1.00 37.56 190 SER A CA 1
ATOM 1537 C C . SER A 1 190 ? 16.878 11.340 -49.059 1.00 37.56 190 SER A C 1
ATOM 1539 O O . SER A 1 190 ? 16.978 10.312 -48.387 1.00 37.56 190 SER A O 1
ATOM 1541 N N . THR A 1 191 ? 15.791 12.108 -49.015 1.00 39.25 191 THR A N 1
ATOM 1542 C CA . THR A 1 191 ? 14.520 11.680 -48.422 1.00 39.25 191 THR A CA 1
ATOM 1543 C C . THR A 1 191 ? 13.627 11.129 -49.534 1.00 39.25 191 THR A C 1
ATOM 1545 O O . THR A 1 191 ? 13.225 11.845 -50.447 1.00 39.25 191 THR A O 1
ATOM 1548 N N . SER A 1 192 ? 13.304 9.834 -49.484 1.00 33.59 192 SER A N 1
ATOM 1549 C CA . SER A 1 192 ? 12.256 9.260 -50.332 1.00 33.59 192 SER A CA 1
ATOM 1550 C C . SER A 1 192 ? 10.896 9.625 -49.740 1.00 33.59 192 SER A C 1
ATOM 1552 O O . SER A 1 192 ? 10.376 8.956 -48.850 1.00 33.59 192 SER A O 1
ATOM 1554 N N . VAL A 1 193 ? 10.319 10.726 -50.215 1.00 37.00 193 VAL A N 1
ATOM 1555 C CA . VAL A 1 193 ? 8.923 11.063 -49.928 1.00 37.00 193 VAL A CA 1
ATOM 1556 C C . VAL A 1 193 ? 8.047 10.131 -50.764 1.00 37.00 193 VAL A C 1
ATOM 1558 O O . VAL A 1 193 ? 7.928 10.295 -51.977 1.00 37.00 193 VAL A O 1
ATOM 1561 N N . VAL A 1 194 ? 7.434 9.128 -50.131 1.00 33.38 194 VAL A N 1
ATOM 1562 C CA . VAL A 1 194 ? 6.300 8.412 -50.729 1.00 33.38 194 VAL A CA 1
ATOM 1563 C C . VAL A 1 194 ? 5.103 9.361 -50.673 1.00 33.38 194 VAL A C 1
ATOM 1565 O O . VAL A 1 194 ? 4.394 9.425 -49.672 1.00 33.38 194 VAL A O 1
ATOM 1568 N N . SER A 1 195 ? 4.902 10.134 -51.742 1.00 32.81 195 SER A N 1
ATOM 1569 C CA . SER A 1 195 ? 3.690 10.934 -51.925 1.00 32.81 195 SER A CA 1
ATOM 1570 C C . SER A 1 195 ? 2.537 10.025 -52.331 1.00 32.81 195 SER A C 1
ATOM 1572 O O . SER A 1 195 ? 2.526 9.451 -53.420 1.00 32.81 195 SER A O 1
ATOM 1574 N N . LYS A 1 196 ? 1.543 9.919 -51.453 1.00 36.12 196 LYS A N 1
ATOM 1575 C CA . LYS A 1 196 ? 0.216 9.414 -51.786 1.00 36.12 196 LYS A CA 1
ATOM 1576 C C . LYS A 1 196 ? -0.603 10.609 -52.266 1.00 36.12 196 LYS A C 1
ATOM 1578 O O . LYS A 1 196 ? -1.271 11.217 -51.453 1.00 36.12 196 LYS A O 1
ATOM 1583 N N . ASP A 1 197 ? -0.451 10.982 -53.538 1.00 28.27 197 ASP A N 1
ATOM 1584 C CA . ASP A 1 197 ? -1.498 11.638 -54.327 1.00 28.27 197 ASP A CA 1
ATOM 1585 C C . ASP A 1 197 ? -1.120 11.748 -55.815 1.00 28.27 197 ASP A C 1
ATOM 1587 O O . ASP A 1 197 ? 0.031 11.889 -56.221 1.00 28.27 197 ASP A O 1
ATOM 1591 N N . SER A 1 198 ? -2.165 11.605 -56.613 1.00 32.38 198 SER A N 1
ATOM 1592 C CA . SER A 1 198 ? -2.305 11.484 -58.062 1.00 32.38 198 SER A CA 1
ATOM 1593 C C . SER A 1 198 ? -1.553 12.476 -58.974 1.00 32.38 198 SER A C 1
ATOM 1595 O O . SER A 1 198 ? -1.668 13.686 -58.831 1.00 32.38 198 SER A O 1
ATOM 1597 N N . TRP A 1 199 ? -0.945 11.902 -60.026 1.00 36.47 199 TRP A N 1
ATOM 1598 C CA . TRP A 1 199 ? -0.786 12.393 -61.411 1.00 36.47 199 TRP A CA 1
ATOM 1599 C C . TRP A 1 199 ? -0.294 13.838 -61.661 1.00 36.47 199 TRP A C 1
ATOM 1601 O O . TRP A 1 199 ? -1.121 14.724 -61.837 1.00 36.47 199 TRP A O 1
ATOM 1611 N N . ARG A 1 200 ? 1.027 14.028 -61.870 1.00 26.95 200 ARG A N 1
ATOM 1612 C CA . ARG A 1 200 ? 1.692 14.732 -63.013 1.00 26.95 200 ARG A CA 1
ATOM 1613 C C . ARG A 1 200 ? 3.220 14.472 -62.985 1.00 26.95 200 ARG A C 1
ATOM 1615 O O . ARG A 1 200 ? 3.764 14.311 -61.896 1.00 26.95 200 ARG A O 1
ATOM 1622 N N . PRO A 1 201 ? 3.934 14.445 -64.131 1.00 36.25 201 PRO A N 1
ATOM 1623 C CA . PRO A 1 201 ? 5.385 14.256 -64.159 1.00 36.25 201 PRO A CA 1
ATOM 1624 C C . PRO A 1 201 ? 6.082 15.591 -63.846 1.00 36.25 201 PRO A C 1
ATOM 1626 O O . PRO A 1 201 ? 6.028 16.523 -64.645 1.00 36.25 201 PRO A O 1
ATOM 1629 N N . GLY A 1 202 ? 6.680 15.709 -62.660 1.00 26.59 202 GLY A N 1
ATOM 1630 C CA . GLY A 1 202 ? 7.310 16.939 -62.171 1.00 26.59 202 GLY A CA 1
ATOM 1631 C C . GLY A 1 202 ? 8.762 16.697 -61.777 1.00 26.59 202 GLY A C 1
ATOM 1632 O O . GLY A 1 202 ? 9.050 15.744 -61.064 1.00 26.59 202 GLY A O 1
ATOM 1633 N N . GLY A 1 203 ? 9.659 17.535 -62.299 1.00 26.27 203 GLY A N 1
ATOM 1634 C CA . GLY A 1 203 ? 11.108 17.349 -62.309 1.00 26.27 203 GLY A CA 1
ATOM 1635 C C . GLY A 1 203 ? 11.786 17.202 -60.946 1.00 26.27 203 GLY A C 1
ATOM 1636 O O . GLY A 1 203 ? 11.345 17.733 -59.928 1.00 26.27 203 GLY A O 1
ATOM 1637 N N . TYR A 1 204 ? 12.919 16.504 -60.979 1.00 26.98 204 TYR A N 1
ATOM 1638 C CA . TYR A 1 204 ? 13.889 16.433 -59.897 1.00 26.98 204 TYR A CA 1
ATOM 1639 C C . TYR A 1 204 ? 14.407 17.840 -59.574 1.00 26.98 204 TYR A C 1
ATOM 1641 O O . TYR A 1 204 ? 15.111 18.445 -60.379 1.00 26.98 204 TYR A O 1
ATOM 1649 N N . HIS A 1 205 ? 14.075 18.356 -58.393 1.00 29.66 205 HIS A N 1
ATOM 1650 C CA . HIS A 1 205 ? 14.767 19.502 -57.816 1.00 29.66 205 HIS A CA 1
ATOM 1651 C C . HIS A 1 205 ? 15.611 19.023 -56.638 1.00 29.66 205 HIS A C 1
ATOM 1653 O O . HIS A 1 205 ? 15.119 18.850 -55.525 1.00 29.66 205 HIS A O 1
ATOM 1659 N N . GLU A 1 206 ? 16.896 18.816 -56.912 1.00 30.78 206 GLU A N 1
ATOM 1660 C CA . GLU A 1 206 ? 17.949 18.730 -55.905 1.00 30.78 206 GLU A CA 1
ATOM 1661 C C . GLU A 1 206 ? 18.049 20.081 -55.183 1.00 30.78 206 GLU A C 1
ATOM 1663 O O . GLU A 1 206 ? 18.334 21.110 -55.799 1.00 30.78 206 GLU A O 1
ATOM 1668 N N . ARG A 1 207 ? 17.768 20.105 -53.877 1.00 31.86 207 ARG A N 1
ATOM 1669 C CA . ARG A 1 207 ? 18.082 21.250 -53.016 1.00 31.86 207 ARG A CA 1
ATOM 1670 C C . ARG A 1 207 ? 19.038 20.808 -51.923 1.00 31.86 207 ARG A C 1
ATOM 1672 O O . ARG A 1 207 ? 18.742 19.897 -51.155 1.00 31.86 207 ARG A O 1
ATOM 1679 N N . GLU A 1 208 ? 20.183 21.479 -51.878 1.00 33.44 208 GLU A N 1
ATOM 1680 C CA . GLU A 1 208 ? 21.249 21.250 -50.908 1.00 33.44 208 GLU A CA 1
ATOM 1681 C C . GLU A 1 208 ? 20.846 21.795 -49.529 1.00 33.44 208 GLU A C 1
ATOM 1683 O O . GLU A 1 208 ? 20.449 22.954 -49.396 1.00 33.44 208 GLU A O 1
ATOM 1688 N N . GLY A 1 209 ? 20.964 20.974 -48.485 1.00 36.53 209 GLY A N 1
ATOM 1689 C CA . GLY A 1 209 ? 20.681 21.358 -47.100 1.00 36.53 209 GLY A CA 1
ATOM 1690 C C . GLY A 1 209 ? 21.454 20.476 -46.121 1.00 36.53 209 GLY A C 1
ATOM 1691 O O . GLY A 1 209 ? 21.833 19.365 -46.468 1.00 36.53 209 GLY A O 1
ATOM 1692 N N . VAL A 1 210 ? 21.723 20.965 -44.909 1.00 38.59 210 VAL A N 1
ATOM 1693 C CA . VAL A 1 210 ? 22.397 20.205 -43.838 1.00 38.59 210 VAL A CA 1
ATOM 1694 C C . VAL A 1 210 ? 21.377 19.912 -42.738 1.00 38.59 210 VAL A C 1
ATOM 1696 O O . VAL A 1 210 ? 20.727 20.824 -42.239 1.00 38.59 210 VAL A O 1
ATOM 1699 N N . SER A 1 211 ? 21.233 18.640 -42.357 1.00 36.34 211 SER A N 1
ATOM 1700 C CA . SER A 1 211 ? 20.256 18.192 -41.356 1.00 36.34 211 SER A CA 1
ATOM 1701 C C . SER A 1 211 ? 20.859 18.195 -39.948 1.00 36.34 211 SER A C 1
ATOM 1703 O O . SER A 1 211 ? 21.860 17.521 -39.701 1.00 36.34 211 SER A O 1
ATOM 1705 N N . TYR A 1 212 ? 20.225 18.909 -39.013 1.00 36.31 212 TYR A N 1
ATOM 1706 C CA . TYR A 1 212 ? 20.508 18.801 -37.580 1.00 36.31 212 TYR A CA 1
ATOM 1707 C C . TYR A 1 212 ? 19.500 17.856 -36.929 1.00 36.31 212 TYR A C 1
ATOM 1709 O O . TYR A 1 212 ? 18.291 18.037 -37.041 1.00 36.31 212 TYR A O 1
ATOM 1717 N N . ASN A 1 213 ? 20.008 16.835 -36.241 1.00 34.00 213 ASN A N 1
ATOM 1718 C CA . ASN A 1 213 ? 19.198 15.844 -35.546 1.00 34.00 213 ASN A CA 1
ATOM 1719 C C . ASN A 1 213 ? 19.277 16.132 -34.045 1.00 34.00 213 ASN A C 1
ATOM 1721 O O . ASN A 1 213 ? 20.279 15.808 -33.410 1.00 34.00 213 ASN A O 1
ATOM 1725 N N . ASN A 1 214 ? 18.246 16.752 -33.472 1.00 33.66 214 ASN A N 1
ATOM 1726 C CA . ASN A 1 214 ? 18.231 17.109 -32.053 1.00 33.66 214 ASN A CA 1
ATOM 1727 C C . ASN A 1 214 ? 17.771 15.925 -31.180 1.00 33.66 214 ASN A C 1
ATOM 1729 O O . ASN A 1 214 ? 16.843 16.036 -30.383 1.00 33.66 214 ASN A O 1
ATOM 1733 N N . ARG A 1 215 ? 18.391 14.749 -31.365 1.00 32.22 215 ARG A N 1
ATOM 1734 C CA . ARG A 1 215 ? 18.191 13.621 -30.446 1.00 32.22 215 ARG A CA 1
ATOM 1735 C C . ARG A 1 215 ? 19.012 13.871 -29.177 1.00 32.22 215 ARG A C 1
ATOM 1737 O O . ARG A 1 215 ? 20.218 14.095 -29.293 1.00 32.22 215 ARG A O 1
ATOM 1744 N N . PRO A 1 216 ? 18.431 13.753 -27.973 1.00 35.28 216 PRO A N 1
ATOM 1745 C CA . PRO A 1 216 ? 19.200 13.739 -26.742 1.00 35.28 216 PRO A CA 1
ATOM 1746 C C . PRO A 1 216 ? 19.837 12.352 -26.592 1.00 35.28 216 PRO A C 1
ATOM 1748 O O . PRO A 1 216 ? 19.311 11.478 -25.915 1.00 35.28 216 PRO A O 1
ATOM 1751 N N . ALA A 1 217 ? 20.944 12.114 -27.290 1.00 31.06 217 ALA A N 1
ATOM 1752 C CA . ALA A 1 217 ? 21.835 10.990 -27.025 1.00 31.06 217 ALA A CA 1
ATOM 1753 C C . ALA A 1 217 ? 23.208 11.290 -27.633 1.00 31.06 217 ALA A C 1
ATOM 1755 O O . ALA A 1 217 ? 23.396 11.195 -28.840 1.00 31.06 217 ALA A O 1
ATOM 1756 N N . HIS A 1 218 ? 24.138 11.705 -26.773 1.00 31.58 218 HIS A N 1
ATOM 1757 C CA . HIS A 1 218 ? 25.587 11.515 -26.878 1.00 31.58 218 HIS A CA 1
ATOM 1758 C C . HIS A 1 218 ? 26.152 11.127 -28.260 1.00 31.58 218 HIS A C 1
ATOM 1760 O O . HIS A 1 218 ? 26.559 9.990 -28.458 1.00 31.58 218 HIS A O 1
ATOM 1766 N N . SER A 1 219 ? 26.266 12.079 -29.186 1.00 26.67 219 SER A N 1
ATOM 1767 C CA . SER A 1 219 ? 27.337 12.083 -30.194 1.00 26.67 219 SER A CA 1
ATOM 1768 C C . SER A 1 219 ? 27.293 13.380 -30.996 1.00 26.67 219 SER A C 1
ATOM 1770 O O . SER A 1 219 ? 26.593 13.486 -32.002 1.00 26.67 219 SER A O 1
ATOM 1772 N N . ILE A 1 220 ? 28.085 14.366 -30.575 1.00 30.11 220 ILE A N 1
ATOM 1773 C CA . ILE A 1 220 ? 28.581 15.386 -31.498 1.00 30.11 220 ILE A CA 1
ATOM 1774 C C . ILE A 1 220 ? 29.593 14.658 -32.384 1.00 30.11 220 ILE A C 1
ATOM 1776 O O . ILE A 1 220 ? 30.744 14.481 -31.990 1.00 30.11 220 ILE A O 1
ATOM 1780 N N . LEU A 1 221 ? 29.175 14.170 -33.553 1.00 26.62 221 LEU A N 1
ATOM 1781 C CA . LEU A 1 221 ? 30.125 13.633 -34.525 1.00 26.62 221 LEU A CA 1
ATOM 1782 C C . LEU A 1 221 ? 30.688 14.788 -35.363 1.00 26.62 221 LEU A C 1
ATOM 1784 O O . LEU A 1 221 ? 30.371 14.954 -36.537 1.00 26.62 221 LEU A O 1
ATOM 1788 N N . CYS A 1 222 ? 31.535 15.609 -34.742 1.00 31.34 222 CYS A N 1
ATOM 1789 C CA . CYS A 1 222 ? 32.435 16.489 -35.479 1.00 31.34 222 CYS A CA 1
ATOM 1790 C C . CYS A 1 222 ? 33.614 15.641 -35.966 1.00 31.34 222 CYS A C 1
ATOM 1792 O O . CYS A 1 222 ? 34.567 15.409 -35.226 1.00 31.34 222 CYS A O 1
ATOM 1794 N N . SER A 1 223 ? 33.564 15.157 -37.210 1.00 28.22 223 SER A N 1
ATOM 1795 C CA . SER A 1 223 ? 34.762 14.605 -37.847 1.00 28.22 223 SER A CA 1
ATOM 1796 C C . SER A 1 223 ? 35.656 15.759 -38.301 1.00 28.22 223 SER A C 1
ATOM 1798 O O . SER A 1 223 ? 35.551 16.251 -39.423 1.00 28.22 223 SER A O 1
ATOM 1800 N N . ALA A 1 224 ? 36.537 16.208 -37.409 1.00 31.02 224 ALA A N 1
ATOM 1801 C CA . ALA A 1 224 ? 37.701 16.989 -37.791 1.00 31.02 224 ALA A CA 1
ATOM 1802 C C . ALA A 1 224 ? 38.732 16.027 -38.398 1.00 31.02 224 ALA A C 1
ATOM 1804 O O . ALA A 1 224 ? 39.418 15.298 -37.682 1.00 31.02 224 ALA A O 1
ATOM 1805 N N . ARG A 1 225 ? 38.849 15.996 -39.731 1.00 28.34 225 ARG A N 1
ATOM 1806 C CA . ARG A 1 225 ? 40.065 15.457 -40.350 1.00 28.34 225 ARG A CA 1
ATOM 1807 C C . ARG A 1 225 ? 41.165 16.494 -40.167 1.00 28.34 225 ARG A C 1
ATOM 1809 O O . ARG A 1 225 ? 41.198 17.483 -40.890 1.00 28.34 225 ARG A O 1
ATOM 1816 N N . GLY A 1 226 ? 42.043 16.254 -39.196 1.00 31.33 226 GLY A N 1
ATOM 1817 C CA . GLY A 1 226 ? 43.334 16.922 -39.127 1.00 31.33 226 GLY A CA 1
ATOM 1818 C C . GLY A 1 226 ? 44.150 16.568 -40.367 1.00 31.33 226 GLY A C 1
ATOM 1819 O O . GLY A 1 226 ? 44.385 15.394 -40.654 1.00 31.33 226 GLY A O 1
ATOM 1820 N N . THR A 1 227 ? 44.551 17.583 -41.117 1.00 33.28 227 THR A N 1
ATOM 1821 C CA . THR A 1 227 ? 45.632 17.486 -42.095 1.00 33.28 227 THR A CA 1
ATOM 1822 C C . THR A 1 227 ? 46.891 18.043 -41.444 1.00 33.28 227 THR A C 1
ATOM 1824 O O . THR A 1 227 ? 46.819 19.082 -40.791 1.00 33.28 227 THR A O 1
ATOM 1827 N N . LYS A 1 228 ? 47.984 17.283 -41.568 1.00 35.66 228 LYS A N 1
ATOM 1828 C CA . LYS A 1 228 ? 49.341 17.628 -41.124 1.00 35.66 228 LYS A CA 1
ATOM 1829 C C . LYS A 1 228 ? 49.770 19.027 -41.551 1.00 35.66 228 LYS A C 1
ATOM 1831 O O . LYS A 1 228 ? 49.361 19.431 -42.662 1.00 35.66 228 LYS A O 1
#

Secondary structure (DSSP, 8-state):
-TTTHHHH-GGGGSTTHHHHHHHHHHHHHHHHHHHHHT---HHHHHHHHHHHHHHHHHHHHHHHHHHHH-SSHHHHHHHHHHHHHHHHHHHHHHT-HHHHHHHHHHHHT---SSHHHHHHHHHHHHHHHHTTTT--HHHHHHHHHHHHHHHHHHHHHHHHHHH--------GGGTS-GGGGGG-------------S------------------SSS----------

Sequence (228 aa):
MLSLLPRSCPKLRFKPGFRRFVDDAIERSGELVAYISGMPSSAEIIRAMDEISNRVWSVIDSAELCRQTHPDREFVEEAIKASIRVNEYLHYLNTNHTLYNAVIKAEQEGNLLTDEAHRVAHYLRLDFERSGIHLSAEKVDRVNRLSIDISQLCRQFNQNIVNDPGTVDIFLASLIPRNLHHLLKPIYRSTSVVSKDSWRPGGYHEREGVSYNNRPAHSILCSARGTK

Radius of gyration: 30.24 Å; chains: 1; bounding box: 70×53×85 Å

InterPro domains:
  IPR045090 Peptidase M3A/M3B [PTHR11804] (17-185)

pLDDT: mean 76.57, std 24.96, range [26.27, 98.38]

Organism: Prunus dulcis (NCBI:txid3755)